Protein AF-A0A6C9EEC3-F1 (afdb_monomer)

Nearest PDB structures (foldseek):
  4mlb-assembly1_C  TM=8.695E-01  e=2.271E-09  Pyrococcus furiosus
  3vvs-assembly1_A  TM=8.602E-01  e=6.010E-09  Pyrococcus furiosus
  3vvo-assembly1_A  TM=8.791E-01  e=1.287E-08  Pyrococcus furiosus
  3w4t-assembly1_A  TM=8.685E-01  e=1.806E-08  Pyrococcus furiosus DSM 3638
  6hfb-assembly4_D  TM=8.580E-01  e=2.643E-08  Pyrococcus furiosus DSM 3638

Foldseek 3Di:
DDDDDDDDDDDDDDDDDDDPDDPPPPCVVVVVVVVVVVVVVVVVVVVVVVVVPPDDPPPVPVPPPDDDDDDDDDDDDDDDDDDPPPPPPPPPPVVVVVVLVCVLVVLVVLLVVLVVVLVVLLLVLLVVLDDLLSLLCVLLVCVLCVLVLLLLLLLVLLLVQLLVCVVVVNNLVNLLLLLLSLVLLLVSLVVQLVVCLVCQQVSSVVVPQDDSSSVSNNLLNNLQSLLSSLQSLLSSLNSNCNSVSNSVQNSVLSVVLSVQLSVQSCCQCPVVVVRSNSNSNSNSVSSNSSSVSSVVVSVVVSVVSPHDNDNDPVSNVVSVVSSVVVSVVSVVVVVVVVVVLVVQVVVDDVSNVVVVD

InterPro domains:
  IPR002528 Multi antimicrobial extrusion protein [PF01554] (107-266)
  IPR002528 Multi antimicrobial extrusion protein [TIGR00797] (107-356)
  IPR044644 Multi antimicrobial extrusion protein DinF-like [PTHR42893] (89-356)

Mean predicted aligned error: 15.37 Å

Sequence (357 aa):
MDRKISYPHFGDNSGDNPLSYPHTGDNLVDSLGITFRAHNRCLRNAVRRDMRVSVPIDSSDAKATSSGDTTRRDGFGTPHAGANTNVSNGPTDARSTNRRIMALALPTFGQLIAEPTFILIDTAIVGHIGDAALAGLSIGSTIILTAVGLCIFLAYSTTAQVAHLLGAGRRREGLQAGIDGLWLALSIGTVLGLGLFAAAEPLCRALGGQGEVLEQAVTYTRAIVLGAPGILIVHAANGIFRGLQKDRITLIAAVGGAVVNTVLDVLFVIVLNWGIAGSGVATLVAQWFMGLFLVIPAILWSRADGASLRPRLAGIAAAGGDGLPLFIRTLAIRAATVTTVACAARMGTAVLAGFQA

Organism: Escherichia coli (NCBI:txid562)

Structure (mmCIF, N/CA/C/O backbone):
data_AF-A0A6C9EEC3-F1
#
_entry.id   AF-A0A6C9EEC3-F1
#
loop_
_atom_site.group_PDB
_atom_site.id
_atom_site.type_symbol
_atom_site.label_atom_id
_atom_site.label_alt_id
_atom_site.label_comp_id
_atom_site.label_asym_id
_atom_site.label_entity_id
_atom_site.label_seq_id
_atom_site.pdbx_PDB_ins_code
_atom_site.Cartn_x
_atom_site.Cartn_y
_atom_site.Cartn_z
_atom_site.occupancy
_atom_site.B_iso_or_equiv
_atom_site.auth_seq_id
_atom_site.auth_comp_id
_atom_site.auth_asym_id
_atom_site.auth_atom_id
_atom_site.pdbx_PDB_model_num
ATOM 1 N N . MET A 1 1 ? -30.901 -64.665 49.318 1.00 35.44 1 MET A N 1
ATOM 2 C CA . MET A 1 1 ? -30.534 -63.263 49.028 1.00 35.44 1 MET A CA 1
ATOM 3 C C . MET A 1 1 ? -30.586 -63.120 47.513 1.00 35.44 1 MET A C 1
ATOM 5 O O . MET A 1 1 ? -29.829 -63.812 46.855 1.00 35.44 1 MET A O 1
ATOM 9 N N . ASP A 1 2 ? -31.746 -62.699 46.986 1.00 37.00 2 ASP A N 1
ATOM 10 C CA . ASP A 1 2 ? -31.966 -61.387 46.317 1.00 37.00 2 ASP A CA 1
ATOM 11 C C . ASP A 1 2 ? -31.159 -61.258 45.004 1.00 37.00 2 ASP A C 1
ATOM 13 O O . ASP A 1 2 ? -29.954 -61.434 45.036 1.00 37.00 2 ASP A O 1
ATOM 17 N N . ARG A 1 3 ? -31.670 -60.910 43.813 1.00 34.97 3 ARG A N 1
ATOM 18 C CA . ARG A 1 3 ? -32.988 -60.498 43.290 1.00 34.97 3 ARG A CA 1
ATOM 19 C C . ARG A 1 3 ? -32.862 -60.392 41.746 1.00 34.97 3 ARG A C 1
ATOM 21 O O . ARG A 1 3 ? -31.836 -59.925 41.278 1.00 34.97 3 ARG A O 1
ATOM 28 N N . LYS A 1 4 ? -33.937 -60.760 41.024 1.00 32.59 4 LYS A N 1
ATOM 29 C CA . LYS A 1 4 ? -34.520 -60.206 39.760 1.00 32.59 4 LYS A CA 1
ATOM 30 C C . LYS A 1 4 ? -33.577 -59.822 38.585 1.00 32.59 4 LYS A C 1
ATOM 32 O O . LYS A 1 4 ? -32.784 -58.907 38.719 1.00 32.59 4 LYS A O 1
ATOM 37 N N . ILE A 1 5 ? -33.591 -60.504 37.426 1.00 33.38 5 ILE A N 1
ATOM 38 C CA . ILE A 1 5 ? -34.603 -60.521 36.325 1.00 33.38 5 ILE A CA 1
ATOM 39 C C . ILE A 1 5 ? -34.722 -59.167 35.584 1.00 33.38 5 ILE A C 1
ATOM 41 O O . ILE A 1 5 ? -35.321 -58.250 36.136 1.00 33.38 5 ILE A O 1
ATOM 45 N N . SER A 1 6 ? -34.223 -59.051 34.338 1.00 27.95 6 SER A N 1
ATOM 46 C CA . SER A 1 6 ? -35.030 -59.047 33.088 1.00 27.95 6 SER A CA 1
ATOM 47 C C . SER A 1 6 ? -34.226 -58.625 31.834 1.00 27.95 6 SER A C 1
ATOM 49 O O . SER A 1 6 ? -33.506 -57.634 31.843 1.00 27.95 6 SER A O 1
ATOM 51 N N . TYR A 1 7 ? -34.405 -59.415 30.772 1.00 36.00 7 TYR A N 1
ATOM 52 C CA . TYR A 1 7 ? -33.932 -59.346 29.369 1.00 36.00 7 TYR A CA 1
ATOM 53 C C . TYR A 1 7 ? -34.654 -58.218 28.561 1.00 36.00 7 TYR A C 1
ATOM 55 O O . TYR A 1 7 ? -35.582 -57.653 29.146 1.00 36.00 7 TYR A O 1
ATOM 63 N N . PRO A 1 8 ? -34.359 -57.893 27.262 1.00 41.09 8 PRO A N 1
ATOM 64 C CA . PRO A 1 8 ? -33.895 -58.825 26.216 1.00 41.09 8 PRO A CA 1
ATOM 65 C C . PRO A 1 8 ? -32.984 -58.334 25.061 1.00 41.09 8 PRO A C 1
ATOM 67 O O . PRO A 1 8 ? -32.871 -57.159 24.735 1.00 41.09 8 PRO A O 1
ATOM 70 N N . HIS A 1 9 ? -32.400 -59.332 24.388 1.00 39.62 9 HIS A N 1
ATOM 71 C CA . HIS A 1 9 ? -32.041 -59.325 22.967 1.00 39.62 9 HIS A CA 1
ATOM 72 C C . HIS A 1 9 ? -33.202 -59.932 22.156 1.00 39.62 9 HIS A C 1
ATOM 74 O O . HIS A 1 9 ? -33.685 -60.987 22.557 1.00 39.62 9 HIS A O 1
ATOM 80 N N . PHE A 1 10 ? -33.589 -59.277 21.052 1.00 33.00 10 PHE A N 1
ATOM 81 C CA . PHE A 1 10 ? -34.350 -59.700 19.844 1.00 33.00 10 PHE A CA 1
ATOM 82 C C . PHE A 1 10 ? -35.140 -58.463 19.373 1.00 33.00 10 PHE A C 1
ATOM 84 O O . PHE A 1 10 ? -35.741 -57.795 20.201 1.00 33.00 10 PHE A O 1
ATOM 91 N N . GLY A 1 11 ? -35.228 -58.059 18.112 1.00 30.03 11 GLY A N 1
ATOM 92 C CA . GLY A 1 11 ? -34.790 -58.587 16.830 1.00 30.03 11 GLY A CA 1
ATOM 93 C C . GLY A 1 11 ? -35.388 -57.674 15.743 1.00 30.03 11 GLY A C 1
ATOM 94 O O . GLY A 1 11 ? -36.409 -57.035 15.979 1.00 30.03 11 GLY A O 1
ATOM 95 N N . ASP A 1 12 ? -34.673 -57.584 14.625 1.00 41.81 12 ASP A N 1
ATOM 96 C CA . ASP A 1 12 ? -35.105 -57.366 13.235 1.00 41.81 12 ASP A CA 1
ATOM 97 C C . ASP A 1 12 ? -36.455 -56.666 12.938 1.00 41.81 12 ASP A C 1
ATOM 99 O O . ASP A 1 12 ? -37.508 -57.201 13.276 1.00 41.81 12 ASP A O 1
ATOM 103 N N . ASN A 1 13 ? -36.437 -55.550 12.189 1.00 30.61 13 ASN A N 1
ATOM 104 C CA . ASN A 1 13 ? -37.189 -55.482 10.928 1.00 30.61 13 ASN A CA 1
ATOM 105 C C . ASN A 1 13 ? -36.856 -54.256 10.056 1.00 30.61 13 ASN A C 1
ATOM 107 O O . ASN A 1 13 ? -36.663 -53.138 10.530 1.00 30.61 13 ASN A O 1
ATOM 111 N N . SER A 1 14 ? -36.884 -54.525 8.756 1.00 40.28 14 SER A N 1
ATOM 112 C CA . SER A 1 14 ? -36.873 -53.657 7.576 1.00 40.28 14 SER A CA 1
ATOM 113 C C . SER A 1 14 ? -37.691 -52.358 7.638 1.00 40.28 14 SER A C 1
ATOM 115 O O . SER A 1 14 ? -38.823 -52.362 8.120 1.00 40.28 14 SER A O 1
ATOM 117 N N . GLY A 1 15 ? -37.192 -51.315 6.962 1.00 29.94 15 GLY A N 1
ATOM 118 C CA . GLY A 1 15 ? -38.013 -50.204 6.467 1.00 29.94 15 GLY A CA 1
ATOM 119 C C . GLY A 1 15 ? -37.251 -48.889 6.314 1.00 29.94 15 GLY A C 1
ATOM 120 O O . GLY A 1 15 ? -36.981 -48.227 7.306 1.00 29.94 15 GLY A O 1
ATOM 121 N N . ASP A 1 16 ? -36.915 -48.552 5.068 1.00 37.09 16 ASP A N 1
ATOM 122 C CA . ASP A 1 16 ? -36.777 -47.209 4.491 1.00 37.09 16 ASP A CA 1
ATOM 123 C C . ASP A 1 16 ? -36.291 -46.047 5.377 1.00 37.09 16 ASP A C 1
ATOM 125 O O . ASP A 1 16 ? -37.024 -45.509 6.204 1.00 37.09 16 ASP A O 1
ATOM 129 N N . ASN A 1 17 ? -35.118 -45.496 5.038 1.00 31.34 17 ASN A N 1
ATOM 130 C CA . ASN A 1 17 ? -35.010 -44.039 5.008 1.00 31.34 17 ASN A CA 1
ATOM 131 C C . ASN A 1 17 ? -34.002 -43.558 3.944 1.00 31.34 17 ASN A C 1
ATOM 133 O O . ASN A 1 17 ? -32.850 -44.003 3.937 1.00 31.34 17 ASN A O 1
ATOM 137 N N . PRO A 1 18 ? -34.413 -42.650 3.039 1.00 37.53 18 PRO A N 1
ATOM 138 C CA . PRO A 1 18 ? -33.541 -42.009 2.070 1.00 37.53 18 PRO A CA 1
ATOM 139 C C . PRO A 1 18 ? -32.810 -40.871 2.778 1.00 37.53 18 PRO A C 1
ATOM 141 O O . PRO A 1 18 ? -33.463 -40.105 3.468 1.00 37.53 18 PRO A O 1
ATOM 144 N N . LEU A 1 19 ? -31.489 -40.755 2.629 1.00 32.50 19 LEU A N 1
ATOM 145 C CA . LEU A 1 19 ? -30.707 -39.517 2.817 1.00 32.50 19 LEU A CA 1
ATOM 146 C C . LEU A 1 19 ? -29.221 -39.840 2.586 1.00 32.50 19 LEU A C 1
ATOM 148 O O . LEU A 1 19 ? -28.398 -39.882 3.498 1.00 32.50 19 LEU A O 1
ATOM 152 N N . SER A 1 20 ? -28.864 -40.078 1.323 1.00 30.23 20 SER A N 1
ATOM 153 C CA . SER A 1 20 ? -27.478 -39.915 0.885 1.00 30.23 20 SER A CA 1
ATOM 154 C C . SER A 1 20 ? -27.180 -38.416 0.832 1.00 30.23 20 SER A C 1
ATOM 156 O O . SER A 1 20 ? -27.594 -37.726 -0.098 1.00 30.23 20 SER A O 1
ATOM 158 N N . TYR A 1 21 ? -26.494 -37.900 1.849 1.00 33.81 21 TYR A N 1
ATOM 159 C CA . TYR A 1 21 ? -25.917 -36.559 1.812 1.00 33.81 21 TYR A CA 1
ATOM 160 C C . TYR A 1 21 ? -24.787 -36.529 0.769 1.00 33.81 21 TYR A C 1
ATOM 162 O O . TYR A 1 21 ? -23.896 -37.379 0.825 1.00 33.81 21 TYR A O 1
ATOM 170 N N . PRO A 1 22 ? -24.786 -35.588 -0.190 1.00 34.44 22 PRO A N 1
ATOM 171 C CA . PRO A 1 22 ? -23.677 -35.458 -1.120 1.00 34.44 22 PRO A CA 1
ATOM 172 C C . PRO A 1 22 ? -22.450 -34.892 -0.392 1.00 34.44 22 PRO A C 1
ATOM 174 O O . PRO A 1 22 ? -22.550 -33.960 0.406 1.00 34.44 22 PRO A O 1
ATOM 177 N N . HIS A 1 23 ? -21.279 -35.453 -0.686 1.00 37.47 23 HIS A N 1
ATOM 178 C CA . HIS A 1 23 ? -19.981 -34.930 -0.273 1.00 37.47 23 HIS A CA 1
ATOM 179 C C . HIS A 1 23 ? -19.745 -33.547 -0.916 1.00 37.47 23 HIS A C 1
ATOM 181 O O . HIS A 1 23 ? -19.281 -33.435 -2.046 1.00 37.47 23 HIS A O 1
ATOM 187 N N . THR A 1 24 ? -20.083 -32.474 -0.198 1.00 37.69 24 THR A N 1
ATOM 188 C CA . THR A 1 24 ? -19.951 -31.071 -0.653 1.00 37.69 24 THR A CA 1
ATOM 189 C C . THR A 1 24 ? -18.518 -30.514 -0.518 1.00 37.69 24 THR A C 1
ATOM 191 O O . THR A 1 24 ? -18.269 -29.362 -0.859 1.00 37.69 24 THR A O 1
ATOM 194 N N . GLY A 1 25 ? -17.553 -31.310 -0.043 1.00 37.22 25 GLY A N 1
ATOM 195 C CA . GLY A 1 25 ? -16.165 -30.872 0.173 1.00 37.22 25 GLY A CA 1
ATOM 196 C C . GLY A 1 25 ? -15.311 -30.782 -1.098 1.00 37.22 25 GLY A C 1
ATOM 197 O O . GLY A 1 25 ? -14.504 -29.862 -1.229 1.00 37.22 25 GLY A O 1
ATOM 198 N N . ASP A 1 26 ? -15.528 -31.675 -2.066 1.00 39.78 26 ASP A N 1
ATOM 199 C CA . ASP A 1 26 ? -14.626 -31.810 -3.222 1.00 39.78 26 ASP A CA 1
ATOM 200 C C . ASP A 1 26 ? -14.970 -30.832 -4.356 1.00 39.78 26 ASP A C 1
ATOM 202 O O . ASP A 1 26 ? -14.092 -30.321 -5.054 1.00 39.78 26 ASP A O 1
ATOM 206 N N . ASN A 1 27 ? -16.245 -30.446 -4.464 1.00 40.53 27 ASN A N 1
ATOM 207 C CA . ASN A 1 27 ? -16.715 -29.526 -5.500 1.00 40.53 27 ASN A CA 1
ATOM 208 C C . ASN A 1 27 ? -16.190 -28.093 -5.318 1.00 40.53 27 ASN A C 1
ATOM 210 O O . ASN A 1 27 ? -16.050 -27.373 -6.305 1.00 40.53 27 ASN A O 1
ATOM 214 N N . LEU A 1 28 ? -15.878 -27.656 -4.091 1.00 38.28 28 LEU A N 1
ATOM 215 C CA . LEU A 1 28 ? -15.360 -26.304 -3.853 1.00 38.28 28 LEU A CA 1
ATOM 216 C C . LEU A 1 28 ? -13.882 -26.198 -4.251 1.00 38.28 28 LEU A C 1
ATOM 218 O O . LEU A 1 28 ? -13.492 -25.229 -4.899 1.00 38.28 28 LEU A O 1
ATOM 222 N N . VAL A 1 29 ? -13.076 -27.214 -3.921 1.00 39.16 29 VAL A N 1
ATOM 223 C CA . VAL A 1 29 ? -11.644 -27.274 -4.259 1.00 39.16 29 VAL A CA 1
ATOM 224 C C . VAL A 1 29 ? -11.452 -27.450 -5.766 1.00 39.16 29 VAL A C 1
ATOM 226 O O . VAL A 1 29 ? -10.615 -26.763 -6.359 1.00 39.16 29 VAL A O 1
ATOM 229 N N . ASP A 1 30 ? -12.284 -28.267 -6.419 1.00 37.44 30 ASP A N 1
ATOM 230 C CA . ASP A 1 30 ? -12.263 -28.400 -7.877 1.00 37.44 30 ASP A CA 1
ATOM 231 C C . ASP A 1 30 ? -12.818 -27.163 -8.591 1.00 37.44 30 ASP A C 1
ATOM 233 O O . ASP A 1 30 ? -12.251 -26.742 -9.602 1.00 37.44 30 ASP A O 1
ATOM 237 N N . SER A 1 31 ? -13.842 -26.494 -8.049 1.00 36.50 31 SER A N 1
ATOM 238 C CA . SER A 1 31 ? -14.359 -25.236 -8.610 1.00 36.50 31 SER A CA 1
ATOM 239 C C . SER A 1 31 ? -13.357 -24.078 -8.461 1.00 36.50 31 SER A C 1
ATOM 241 O O . SER A 1 31 ? -13.132 -23.320 -9.412 1.00 36.50 31 SER A O 1
ATOM 243 N N . LEU A 1 32 ? -12.634 -24.000 -7.335 1.00 35.62 32 LEU A N 1
ATOM 244 C CA . LEU A 1 32 ? -11.491 -23.095 -7.139 1.00 35.62 32 LEU A CA 1
ATOM 245 C C . LEU A 1 32 ? -10.327 -23.442 -8.086 1.00 35.62 32 LEU A C 1
ATOM 247 O O . LEU A 1 32 ? -9.751 -22.548 -8.710 1.00 35.62 32 LEU A O 1
ATOM 251 N N . GLY A 1 33 ? -10.020 -24.727 -8.283 1.00 32.47 33 GLY A N 1
ATOM 252 C CA . GLY A 1 33 ? -8.973 -25.199 -9.196 1.00 32.47 33 GLY A CA 1
ATOM 253 C C . GLY A 1 33 ? -9.296 -25.012 -10.687 1.00 32.47 33 GLY A C 1
ATOM 254 O O . GLY A 1 33 ? -8.394 -24.779 -11.503 1.00 32.47 33 GLY A O 1
ATOM 255 N N . ILE A 1 34 ? -10.570 -25.089 -11.079 1.00 41.78 34 ILE A N 1
ATOM 256 C CA . ILE A 1 34 ? -11.056 -24.813 -12.441 1.00 41.78 34 ILE A CA 1
ATOM 257 C C . ILE A 1 34 ? -11.080 -23.305 -12.693 1.00 41.78 34 ILE A C 1
ATOM 259 O O . ILE A 1 34 ? -10.594 -22.868 -13.739 1.00 41.78 34 ILE A O 1
ATOM 263 N N . THR A 1 35 ? -11.522 -22.505 -11.719 1.00 40.94 35 THR A N 1
ATOM 264 C CA . THR A 1 35 ? -11.496 -21.035 -11.793 1.00 40.94 35 THR A CA 1
ATOM 265 C C . THR A 1 35 ? -10.062 -20.517 -11.882 1.00 40.94 35 THR A C 1
ATOM 267 O O . THR A 1 35 ? -9.755 -19.715 -12.764 1.00 40.94 35 THR A O 1
ATOM 270 N N . PHE A 1 36 ? -9.130 -21.061 -11.092 1.00 34.97 36 PHE A N 1
ATOM 271 C CA . PHE A 1 36 ? -7.707 -20.716 -11.165 1.00 34.97 36 PHE A CA 1
ATOM 272 C C . PHE A 1 36 ? -7.086 -21.093 -12.522 1.00 34.97 36 PHE A C 1
ATOM 274 O O . PHE A 1 36 ? -6.378 -20.289 -13.130 1.00 34.97 36 PHE A O 1
ATOM 281 N N . ARG A 1 37 ? -7.393 -22.278 -13.075 1.00 37.94 37 ARG A N 1
ATOM 282 C CA . ARG A 1 37 ? -6.901 -22.704 -14.405 1.00 37.94 37 ARG A CA 1
ATOM 283 C C . ARG A 1 37 ? -7.537 -21.933 -15.566 1.00 37.94 37 ARG A C 1
ATOM 285 O O . ARG A 1 37 ? -6.864 -21.701 -16.575 1.00 37.94 37 ARG A O 1
ATOM 292 N N . ALA A 1 38 ? -8.804 -21.543 -15.458 1.00 38.28 38 ALA A N 1
ATOM 293 C CA . ALA A 1 38 ? -9.493 -20.708 -16.441 1.00 38.28 38 ALA A CA 1
ATOM 294 C C . ALA A 1 38 ? -8.943 -19.275 -16.425 1.00 38.28 38 ALA A C 1
ATOM 296 O O . ALA A 1 38 ? -8.598 -18.740 -17.481 1.00 38.28 38 ALA A O 1
ATOM 297 N N . HIS A 1 39 ? -8.738 -18.706 -15.235 1.00 42.66 39 HIS A N 1
ATOM 298 C CA . HIS A 1 39 ? -8.157 -17.378 -15.054 1.00 42.66 39 HIS A CA 1
ATOM 299 C C . HIS A 1 39 ? -6.716 -17.327 -15.578 1.00 42.66 39 HIS A C 1
ATOM 301 O O . HIS A 1 39 ? -6.374 -16.441 -16.354 1.00 42.66 39 HIS A O 1
ATOM 307 N N . ASN A 1 40 ? -5.899 -18.346 -15.292 1.00 39.72 40 ASN A N 1
ATOM 308 C CA . ASN A 1 40 ? -4.510 -18.438 -15.756 1.00 39.72 40 ASN A CA 1
ATOM 309 C C . ASN A 1 40 ? -4.399 -18.666 -17.285 1.00 39.72 40 ASN A C 1
ATOM 311 O O . ASN A 1 40 ? -3.455 -18.204 -17.927 1.00 39.72 40 ASN A O 1
ATOM 315 N N . ARG A 1 41 ? -5.391 -19.318 -17.919 1.00 44.38 41 ARG A N 1
ATOM 316 C CA . ARG A 1 41 ? -5.512 -19.387 -19.392 1.00 44.38 41 ARG A CA 1
ATOM 317 C C . ARG A 1 41 ? -5.933 -18.054 -20.004 1.00 44.38 41 ARG A C 1
ATOM 319 O O . ARG A 1 41 ? -5.365 -17.660 -21.021 1.00 44.38 41 ARG A O 1
ATOM 326 N N . CYS A 1 42 ? -6.875 -17.351 -19.380 1.00 45.22 42 CYS A N 1
ATOM 327 C CA . CYS A 1 42 ? -7.297 -16.022 -19.815 1.00 45.22 42 CYS A CA 1
ATOM 328 C C . CYS A 1 42 ? -6.136 -15.017 -19.709 1.00 45.22 42 CYS A C 1
ATOM 330 O O . CYS A 1 42 ? -5.870 -14.286 -20.659 1.00 45.22 42 CYS A O 1
ATOM 332 N N . LEU A 1 43 ? -5.350 -15.093 -18.629 1.00 45.53 43 LEU A N 1
ATOM 333 C CA . LEU A 1 43 ? -4.127 -14.315 -18.411 1.00 45.53 43 LEU A CA 1
ATOM 334 C C . LEU A 1 43 ? -3.059 -14.625 -19.464 1.00 45.53 43 LEU A C 1
ATOM 336 O O . LEU A 1 43 ? -2.497 -13.720 -20.069 1.00 45.53 43 LEU A O 1
ATOM 340 N N . ARG A 1 44 ? -2.823 -15.908 -19.763 1.00 46.88 44 ARG A N 1
ATOM 341 C CA . ARG A 1 44 ? -1.880 -16.329 -20.812 1.00 46.88 44 ARG A CA 1
ATOM 342 C C . ARG A 1 44 ? -2.308 -15.841 -22.197 1.00 46.88 44 ARG A C 1
ATOM 344 O O . ARG A 1 44 ? -1.453 -15.470 -22.998 1.00 46.88 44 ARG A O 1
ATOM 351 N N . ASN A 1 45 ? -3.612 -15.803 -22.467 1.00 41.75 45 ASN A N 1
ATOM 352 C CA . ASN A 1 45 ? -4.174 -15.305 -23.722 1.00 41.75 45 ASN A CA 1
ATOM 353 C C . ASN A 1 45 ? -4.167 -13.770 -23.806 1.00 41.75 45 ASN A C 1
ATOM 355 O O . ASN A 1 45 ? -3.887 -13.236 -24.877 1.00 41.75 45 ASN A O 1
ATOM 359 N N . ALA A 1 46 ? -4.396 -13.060 -22.698 1.00 43.81 46 ALA A N 1
ATOM 360 C CA . ALA A 1 46 ? -4.263 -11.606 -22.609 1.00 43.81 46 ALA A CA 1
ATOM 361 C C . ALA A 1 46 ? -2.796 -11.168 -22.770 1.00 43.81 46 ALA A C 1
ATOM 363 O O . ALA A 1 46 ? -2.495 -10.315 -23.601 1.00 43.81 46 ALA A O 1
ATOM 364 N N . VAL A 1 47 ? -1.867 -11.846 -22.086 1.00 48.66 47 VAL A N 1
ATOM 365 C CA . VAL A 1 47 ? -0.413 -11.641 -22.212 1.00 48.66 47 VAL A CA 1
ATOM 366 C C . VAL A 1 47 ? 0.080 -11.961 -23.630 1.00 48.66 47 VAL A C 1
ATOM 368 O O . VAL A 1 47 ? 0.899 -11.221 -24.170 1.00 48.66 47 VAL A O 1
ATOM 371 N N . ARG A 1 48 ? -0.434 -13.019 -24.278 1.00 44.53 48 ARG A N 1
ATOM 372 C CA . ARG A 1 48 ? -0.107 -13.342 -25.683 1.00 44.53 48 ARG A CA 1
ATOM 373 C C . ARG A 1 48 ? -0.701 -12.355 -26.691 1.00 44.53 48 ARG A C 1
ATOM 375 O O . ARG A 1 48 ? -0.071 -12.120 -27.719 1.00 44.53 48 ARG A O 1
ATOM 382 N N . ARG A 1 49 ? -1.885 -11.791 -26.432 1.00 41.88 49 ARG A N 1
ATOM 383 C CA . ARG A 1 49 ? -2.490 -10.760 -27.295 1.00 41.88 49 ARG A CA 1
ATOM 384 C C . ARG A 1 49 ? -1.703 -9.450 -27.241 1.00 41.88 49 ARG A C 1
ATOM 386 O O . ARG A 1 49 ? -1.438 -8.885 -28.296 1.00 41.88 49 ARG A O 1
ATOM 393 N N . ASP A 1 50 ? -1.236 -9.042 -26.063 1.00 42.59 50 ASP A N 1
ATOM 394 C CA . ASP A 1 50 ? -0.385 -7.852 -25.904 1.00 42.59 50 ASP A CA 1
ATOM 395 C C . ASP A 1 50 ? 1.035 -8.037 -26.467 1.00 42.59 50 ASP A C 1
ATOM 397 O O . ASP A 1 50 ? 1.679 -7.066 -26.849 1.00 42.59 50 ASP A O 1
ATOM 401 N N . MET A 1 51 ? 1.527 -9.277 -26.577 1.00 39.84 51 MET A N 1
ATOM 402 C CA . MET A 1 51 ? 2.831 -9.587 -27.185 1.00 39.84 51 MET A CA 1
ATOM 403 C C . MET A 1 51 ? 2.858 -9.370 -28.713 1.00 39.84 51 MET A C 1
ATOM 405 O O . MET A 1 51 ? 3.935 -9.295 -29.293 1.00 39.84 51 MET A O 1
ATOM 409 N N . ARG A 1 52 ? 1.695 -9.249 -29.377 1.00 33.53 52 ARG A N 1
ATOM 410 C CA . ARG A 1 52 ? 1.608 -8.886 -30.808 1.00 33.53 52 ARG A CA 1
ATOM 411 C C . ARG A 1 52 ? 1.545 -7.383 -31.061 1.00 33.53 52 ARG A C 1
ATOM 413 O O . ARG A 1 52 ? 1.692 -6.975 -32.206 1.00 33.53 52 ARG A O 1
ATOM 420 N N . VAL A 1 53 ? 1.362 -6.565 -30.026 1.00 37.44 53 VAL A N 1
ATOM 421 C CA . VAL A 1 53 ? 1.417 -5.100 -30.137 1.00 37.44 53 VAL A CA 1
ATOM 422 C C . VAL A 1 53 ? 2.807 -4.634 -29.704 1.00 37.44 53 VAL A C 1
ATOM 424 O O . VAL A 1 53 ? 2.981 -3.826 -28.797 1.00 37.44 53 VAL A O 1
ATOM 427 N N . SER A 1 54 ? 3.830 -5.188 -30.349 1.00 32.34 54 SER A N 1
ATOM 428 C CA . SER A 1 54 ? 5.156 -4.582 -30.367 1.00 32.34 54 SER A CA 1
ATOM 429 C C . SER A 1 54 ? 5.065 -3.403 -31.325 1.00 32.34 54 SER A C 1
ATOM 431 O O . SER A 1 54 ? 5.062 -3.586 -32.539 1.00 32.34 54 SER A O 1
ATOM 433 N N . VAL A 1 55 ? 4.912 -2.193 -30.791 1.00 38.00 55 VAL A N 1
ATOM 434 C CA . VAL A 1 55 ? 5.106 -0.984 -31.596 1.00 38.00 55 VAL A CA 1
ATOM 435 C C . VAL A 1 55 ? 6.567 -1.005 -32.059 1.00 38.00 55 VAL A C 1
ATOM 437 O O . VAL A 1 55 ? 7.443 -1.116 -31.197 1.00 38.00 55 VAL A O 1
ATOM 440 N N . PRO A 1 56 ? 6.859 -0.946 -33.371 1.00 28.86 56 PRO A N 1
ATOM 441 C CA . PRO A 1 56 ? 8.229 -0.787 -33.820 1.00 28.86 56 PRO A CA 1
ATOM 442 C C . PRO A 1 56 ? 8.721 0.557 -33.285 1.00 28.86 56 PRO A C 1
ATOM 444 O O . PRO A 1 56 ? 8.116 1.594 -33.557 1.00 28.86 56 PRO A O 1
ATOM 447 N N . ILE A 1 57 ? 9.781 0.535 -32.481 1.00 37.72 57 ILE A N 1
ATOM 448 C CA . ILE A 1 57 ? 10.580 1.735 -32.265 1.00 37.72 57 ILE A CA 1
ATOM 449 C C . ILE A 1 57 ? 11.405 1.875 -33.537 1.00 37.72 57 ILE A C 1
ATOM 451 O O . ILE A 1 57 ? 12.250 1.028 -33.824 1.00 37.72 57 ILE A O 1
ATOM 455 N N . ASP A 1 58 ? 11.076 2.887 -34.331 1.00 31.31 58 ASP A N 1
ATOM 456 C CA . ASP A 1 58 ? 11.824 3.242 -35.523 1.00 31.31 58 ASP A CA 1
ATOM 457 C C . ASP A 1 58 ? 13.249 3.634 -35.101 1.00 31.31 58 ASP A C 1
ATOM 459 O O . ASP A 1 58 ? 13.466 4.638 -34.427 1.00 31.31 58 ASP A O 1
ATOM 463 N N . SER A 1 59 ? 14.226 2.788 -35.423 1.00 34.56 59 SER A N 1
ATOM 464 C CA . SER A 1 59 ? 15.642 2.973 -35.088 1.00 34.56 59 SER A CA 1
ATOM 465 C C . SER A 1 59 ? 16.357 3.962 -36.021 1.00 34.56 59 SER A C 1
ATOM 467 O O . SER A 1 59 ? 17.587 3.976 -36.078 1.00 34.56 59 SER A O 1
ATOM 469 N N . SER A 1 60 ? 15.607 4.762 -36.780 1.00 34.28 60 SER A N 1
ATOM 470 C CA . SER A 1 60 ? 16.137 5.643 -37.825 1.00 34.28 60 SER A CA 1
ATOM 471 C C . SER A 1 60 ? 16.875 6.881 -37.298 1.00 34.28 60 SER A C 1
ATOM 473 O O . SER A 1 60 ? 17.709 7.427 -38.016 1.00 34.28 60 SER A O 1
ATOM 475 N N . ASP A 1 61 ? 16.688 7.267 -36.032 1.00 36.00 61 ASP A N 1
ATOM 476 C CA . ASP A 1 61 ? 17.316 8.478 -35.472 1.00 36.00 61 ASP A CA 1
ATOM 477 C C . ASP A 1 61 ? 18.688 8.242 -34.810 1.00 36.00 61 ASP A C 1
ATOM 479 O O . ASP A 1 61 ? 19.370 9.185 -34.415 1.00 36.00 61 ASP A O 1
ATOM 483 N N . ALA A 1 62 ? 19.156 6.992 -34.715 1.00 33.59 62 ALA A N 1
ATOM 484 C CA . ALA A 1 62 ? 20.409 6.663 -34.024 1.00 33.59 62 ALA A CA 1
ATOM 485 C C . ALA A 1 62 ? 21.666 6.684 -34.921 1.00 33.59 62 ALA A C 1
ATOM 487 O O . ALA A 1 62 ? 22.752 6.331 -34.458 1.00 33.59 62 ALA A O 1
ATOM 488 N N . LYS A 1 63 ? 21.560 7.080 -36.200 1.00 30.30 63 LYS A N 1
ATOM 489 C CA . LYS A 1 63 ? 22.676 7.000 -37.168 1.00 30.30 63 LYS A CA 1
ATOM 490 C C . LYS A 1 63 ? 23.110 8.338 -37.775 1.00 30.30 63 LYS A C 1
ATOM 492 O O . LYS A 1 63 ? 23.633 8.360 -38.885 1.00 30.30 63 LYS A O 1
ATOM 497 N N . ALA A 1 64 ? 22.944 9.443 -37.049 1.00 32.50 64 ALA A N 1
ATOM 498 C CA . ALA A 1 64 ? 23.346 10.771 -37.518 1.00 32.50 64 ALA A CA 1
ATOM 499 C C . ALA A 1 64 ? 24.285 11.516 -36.553 1.00 32.50 64 ALA A C 1
ATOM 501 O O . ALA A 1 64 ? 24.181 12.725 -36.414 1.00 32.50 64 ALA A O 1
ATOM 502 N N . THR A 1 65 ? 25.225 10.832 -35.891 1.00 36.25 65 THR A N 1
ATOM 503 C CA . THR A 1 65 ? 26.329 11.512 -35.179 1.00 36.25 65 THR A CA 1
ATOM 504 C 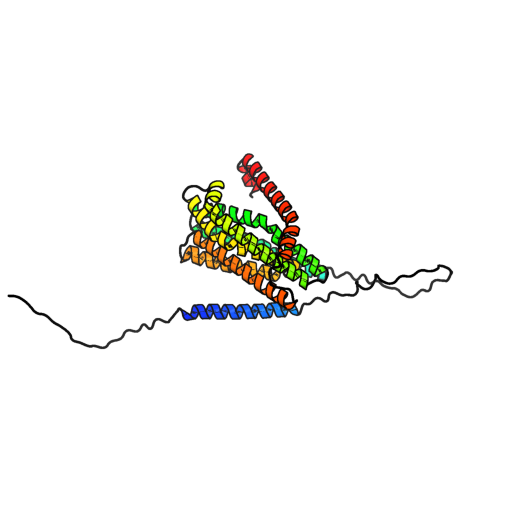C . THR A 1 65 ? 27.628 10.698 -35.226 1.00 36.25 65 THR A C 1
ATOM 506 O O . THR A 1 65 ? 28.165 10.312 -34.193 1.00 36.25 65 THR A O 1
ATOM 509 N N . SER A 1 66 ? 28.138 10.370 -36.417 1.00 35.19 66 SER A N 1
ATOM 510 C CA . SER A 1 66 ? 29.528 9.903 -36.564 1.00 35.19 66 SER A CA 1
ATOM 511 C C . SER A 1 66 ? 29.981 9.936 -38.026 1.00 35.19 66 SER A C 1
ATOM 513 O O . SER A 1 66 ? 29.808 8.970 -38.764 1.00 35.19 66 SER A O 1
ATOM 515 N N . SER A 1 67 ? 30.546 11.061 -38.457 1.00 32.72 67 SER A N 1
ATOM 516 C CA . SER A 1 67 ? 31.640 11.087 -39.437 1.00 32.72 67 SER A CA 1
ATOM 517 C C . SER A 1 67 ? 32.178 12.510 -39.518 1.00 32.72 67 SER A C 1
ATOM 519 O O . SER A 1 67 ? 31.430 13.439 -39.820 1.00 32.72 67 SER A O 1
ATOM 521 N N . GLY A 1 68 ? 33.450 12.684 -39.163 1.00 30.70 68 GLY A N 1
ATOM 522 C CA . GLY A 1 68 ? 34.170 13.931 -39.392 1.00 30.70 68 GLY A CA 1
ATOM 523 C C . GLY A 1 68 ? 34.450 14.131 -40.880 1.00 30.70 68 GLY A C 1
ATOM 524 O O . GLY A 1 68 ? 34.364 13.194 -41.664 1.00 30.70 68 GLY A O 1
ATOM 525 N N . ASP A 1 69 ? 34.786 15.348 -41.280 1.00 28.80 69 ASP A N 1
ATOM 526 C CA . ASP A 1 69 ? 36.170 15.725 -41.575 1.00 28.80 69 ASP A CA 1
ATOM 527 C C . ASP A 1 69 ? 36.193 17.093 -42.282 1.00 28.80 69 ASP A C 1
ATOM 529 O O . ASP A 1 69 ? 35.229 17.569 -42.878 1.00 28.80 69 ASP A O 1
ATOM 533 N N . THR A 1 70 ? 37.331 17.729 -42.093 1.00 35.00 70 THR A N 1
ATOM 534 C CA . THR A 1 70 ? 37.867 18.978 -42.598 1.00 35.00 70 THR A CA 1
ATOM 535 C C . THR A 1 70 ? 37.709 19.250 -44.103 1.00 35.00 70 THR A C 1
ATOM 537 O O . THR A 1 70 ? 37.572 18.355 -44.927 1.00 35.00 70 THR A O 1
ATOM 540 N N . THR A 1 71 ? 37.891 20.540 -44.430 1.00 32.91 71 THR A N 1
ATOM 541 C CA . THR A 1 71 ? 38.428 21.135 -45.676 1.00 32.91 71 THR A CA 1
ATOM 542 C C . THR A 1 71 ? 37.490 21.999 -46.545 1.00 32.91 71 THR A C 1
ATOM 544 O O . THR A 1 71 ? 36.535 21.548 -47.158 1.00 32.91 71 THR A O 1
ATOM 547 N N . ARG A 1 72 ? 37.902 23.277 -46.640 1.00 32.41 72 ARG A N 1
ATOM 548 C CA . ARG A 1 72 ? 38.016 24.103 -47.860 1.00 32.41 72 ARG A CA 1
ATOM 549 C C . ARG A 1 72 ? 36.730 24.590 -48.552 1.00 32.41 72 ARG A C 1
ATOM 551 O O . ARG A 1 72 ? 36.073 23.873 -49.293 1.00 32.41 72 ARG A O 1
ATOM 558 N N . ARG A 1 73 ? 36.462 25.895 -48.401 1.00 31.44 73 ARG A N 1
ATOM 559 C CA . ARG A 1 73 ? 35.616 26.693 -49.302 1.00 31.44 73 ARG A CA 1
ATOM 560 C C . ARG A 1 73 ? 36.501 27.406 -50.323 1.00 31.44 73 ARG A C 1
ATOM 562 O O . ARG A 1 73 ? 37.219 28.314 -49.934 1.00 31.44 73 ARG A O 1
ATOM 569 N N . ASP A 1 74 ? 36.359 27.028 -51.586 1.00 31.59 74 ASP A N 1
ATOM 570 C CA . ASP A 1 74 ? 36.593 27.851 -52.775 1.00 31.59 74 ASP A CA 1
ATOM 571 C C . ASP A 1 74 ? 35.482 27.479 -53.773 1.00 31.59 74 ASP A C 1
ATOM 573 O O . ASP A 1 74 ? 35.180 26.296 -53.920 1.00 31.59 74 ASP A O 1
ATOM 577 N N . GLY A 1 75 ? 34.878 28.452 -54.465 1.00 32.12 75 GLY A N 1
ATOM 578 C CA . GLY A 1 75 ? 34.138 28.164 -55.703 1.00 32.12 75 GLY A CA 1
ATOM 579 C C . GLY A 1 75 ? 32.700 28.676 -55.796 1.00 32.12 75 GLY A C 1
ATOM 580 O O . GLY A 1 75 ? 31.765 28.126 -55.229 1.00 32.12 75 GLY A O 1
ATOM 581 N N . PHE A 1 76 ? 32.568 29.719 -56.604 1.00 33.22 76 PHE A N 1
ATOM 582 C CA . PHE A 1 76 ? 31.384 30.332 -57.197 1.00 33.22 76 PHE A CA 1
ATOM 583 C C . PHE A 1 76 ? 30.669 29.373 -58.183 1.00 33.22 76 PHE A C 1
ATOM 585 O O . PHE A 1 76 ? 31.347 28.739 -58.988 1.00 33.22 76 PHE A O 1
ATOM 592 N N . GLY A 1 77 ? 29.325 29.291 -58.177 1.00 31.66 77 GLY A N 1
ATOM 593 C CA . GLY A 1 77 ? 28.568 28.518 -59.183 1.00 31.66 77 GLY A CA 1
ATOM 594 C C . GLY A 1 77 ? 27.060 28.347 -58.921 1.00 31.66 77 GLY A C 1
ATOM 595 O O . GLY A 1 77 ? 26.669 27.486 -58.149 1.00 31.66 77 GLY A O 1
ATOM 596 N N . THR A 1 78 ? 26.261 29.195 -59.583 1.00 35.75 78 THR A N 1
ATOM 597 C CA . THR A 1 78 ? 24.854 29.106 -60.075 1.00 35.75 78 THR A CA 1
ATOM 598 C C . THR A 1 78 ? 23.771 28.189 -59.442 1.00 35.75 78 THR A C 1
ATOM 600 O O . THR A 1 78 ? 24.030 27.034 -59.118 1.00 35.75 78 THR A O 1
ATOM 603 N N . PRO A 1 79 ? 22.492 28.643 -59.399 1.00 36.91 79 PRO A N 1
ATOM 604 C CA . PRO A 1 79 ? 21.380 27.916 -58.784 1.00 36.91 79 PRO A CA 1
ATOM 605 C C . PRO A 1 79 ? 20.740 26.900 -59.746 1.00 36.91 79 PRO A C 1
ATOM 607 O O . PRO A 1 79 ? 20.163 27.278 -60.765 1.00 36.91 79 PRO A O 1
ATOM 610 N N . HIS A 1 80 ? 20.761 25.614 -59.392 1.00 35.88 80 HIS A N 1
ATOM 611 C CA . HIS A 1 80 ? 19.883 24.620 -60.010 1.00 35.88 80 HIS A CA 1
ATOM 612 C C . HIS A 1 80 ? 18.614 24.442 -59.176 1.00 35.88 80 HIS A C 1
ATOM 614 O O . HIS A 1 80 ? 18.630 23.935 -58.056 1.00 35.88 80 HIS A O 1
ATOM 620 N N . ALA A 1 81 ? 17.505 24.885 -59.766 1.00 41.91 81 ALA A N 1
ATOM 621 C CA . ALA A 1 81 ? 16.158 24.496 -59.399 1.00 41.91 81 ALA A CA 1
ATOM 622 C C . ALA A 1 81 ? 15.983 22.977 -59.560 1.00 41.91 81 ALA A C 1
ATOM 624 O O . ALA A 1 81 ? 16.382 22.417 -60.580 1.00 41.91 81 ALA A O 1
ATOM 625 N N . GLY A 1 82 ? 15.336 22.337 -58.582 1.00 36.53 82 GLY A N 1
ATOM 626 C CA . GLY A 1 82 ? 14.842 20.967 -58.731 1.00 36.53 82 GLY A CA 1
ATOM 627 C C . GLY A 1 82 ? 15.157 20.033 -57.570 1.00 36.53 82 GLY A C 1
ATOM 628 O O . GLY A 1 82 ? 15.870 19.060 -57.754 1.00 36.53 82 GLY A O 1
ATOM 629 N N . ALA A 1 83 ? 14.583 20.298 -56.399 1.00 32.81 83 ALA A N 1
ATOM 630 C CA . ALA A 1 83 ? 14.108 19.263 -55.482 1.00 32.81 83 ALA A CA 1
ATOM 631 C C . ALA A 1 83 ? 13.341 19.970 -54.370 1.00 32.81 83 ALA A C 1
ATOM 633 O O . ALA A 1 83 ? 13.916 20.418 -53.381 1.00 32.81 83 ALA A O 1
ATOM 634 N N . ASN A 1 84 ? 12.027 20.079 -54.543 1.00 31.27 84 ASN A N 1
ATOM 635 C CA . ASN A 1 84 ? 11.143 20.311 -53.416 1.00 31.27 84 ASN A CA 1
ATOM 636 C C . ASN A 1 84 ? 11.265 19.078 -52.517 1.00 31.27 84 ASN A C 1
ATOM 638 O O . ASN A 1 84 ? 10.499 18.123 -52.652 1.00 31.27 84 ASN A O 1
ATOM 642 N N . THR A 1 85 ? 12.222 19.081 -51.591 1.00 38.84 85 THR A N 1
ATOM 643 C CA . THR A 1 85 ? 12.040 18.368 -50.337 1.00 38.84 85 THR A CA 1
ATOM 644 C C . THR A 1 85 ? 10.921 19.108 -49.625 1.00 38.84 85 THR A C 1
ATOM 646 O O . THR A 1 85 ? 11.121 19.949 -48.753 1.00 38.84 85 THR A O 1
ATOM 649 N N . ASN A 1 86 ? 9.691 18.785 -50.027 1.00 33.78 86 ASN A N 1
ATOM 650 C CA . ASN A 1 86 ? 8.597 18.750 -49.088 1.00 33.78 86 ASN A CA 1
ATOM 651 C C . ASN A 1 86 ? 9.081 17.812 -47.985 1.00 33.78 86 ASN A C 1
ATOM 653 O O . ASN A 1 86 ? 8.872 16.603 -48.039 1.00 33.78 86 ASN A O 1
ATOM 657 N N . VAL A 1 87 ? 9.774 18.377 -46.996 1.00 42.06 87 VAL A N 1
ATOM 658 C CA . VAL A 1 87 ? 9.711 17.884 -45.636 1.00 42.06 87 VAL A CA 1
ATOM 659 C C . VAL A 1 87 ? 8.236 18.012 -45.321 1.00 42.06 87 VAL A C 1
ATOM 661 O O . VAL A 1 87 ? 7.749 19.047 -44.869 1.00 42.06 87 VAL A O 1
ATOM 664 N N . SER A 1 88 ? 7.486 16.982 -45.700 1.00 35.84 88 SER A N 1
ATOM 665 C CA . SER A 1 88 ? 6.176 16.729 -45.168 1.00 35.84 88 SER A CA 1
ATOM 666 C C . SER A 1 88 ? 6.419 16.498 -43.687 1.00 35.84 88 SER A C 1
ATOM 668 O O . SER A 1 88 ? 6.523 15.363 -43.228 1.00 35.84 88 SER A O 1
ATOM 670 N N . ASN A 1 89 ? 6.492 17.595 -42.936 1.00 42.81 89 ASN A N 1
ATOM 671 C CA . ASN A 1 89 ? 5.972 17.655 -41.588 1.00 42.81 89 ASN A CA 1
ATOM 672 C C . ASN A 1 89 ? 4.473 17.381 -41.734 1.00 42.81 89 ASN A C 1
ATOM 674 O O . ASN A 1 89 ? 3.638 18.280 -41.650 1.00 42.81 89 ASN A O 1
ATOM 678 N N . GLY A 1 90 ? 4.137 16.134 -42.079 1.00 39.56 90 GLY A N 1
ATOM 679 C CA . GLY A 1 90 ? 2.789 15.636 -41.951 1.00 39.56 90 GLY A CA 1
ATOM 680 C C . GLY A 1 90 ? 2.406 15.879 -40.498 1.00 39.56 90 GLY A C 1
ATOM 681 O O . GLY A 1 90 ? 3.262 15.709 -39.623 1.00 39.56 90 GLY A O 1
ATOM 682 N N . PRO A 1 91 ? 1.176 16.328 -40.220 1.00 45.25 91 PRO A N 1
ATOM 683 C CA . PRO A 1 91 ? 0.730 16.453 -38.848 1.00 45.25 91 PRO A CA 1
ATOM 684 C C . PRO A 1 91 ? 0.924 15.073 -38.225 1.00 45.25 91 PRO A C 1
ATOM 686 O O . PRO A 1 91 ? 0.259 14.121 -38.629 1.00 45.25 91 PRO A O 1
ATOM 689 N N . THR A 1 92 ? 1.883 14.931 -37.308 1.00 53.66 92 THR A N 1
ATOM 690 C CA . THR A 1 92 ? 1.976 13.748 -36.462 1.00 53.66 92 THR A CA 1
ATOM 691 C C . THR A 1 92 ? 0.630 13.672 -35.772 1.00 53.66 92 THR A C 1
ATOM 693 O O . THR A 1 92 ? 0.240 14.540 -34.995 1.00 53.66 92 THR A O 1
ATOM 696 N N . ASP A 1 93 ? -0.136 12.704 -36.248 1.00 58.75 93 ASP A N 1
ATOM 697 C CA . ASP A 1 93 ? -1.582 12.710 -36.320 1.00 58.75 93 ASP A CA 1
ATOM 698 C C . ASP A 1 93 ? -2.158 12.963 -34.922 1.00 58.75 93 ASP A C 1
ATOM 700 O O . ASP A 1 93 ? -2.123 12.078 -34.065 1.00 58.75 93 ASP A O 1
ATOM 704 N N . ALA A 1 94 ? -2.623 14.189 -34.648 1.00 61.44 94 ALA A N 1
ATOM 705 C CA . ALA A 1 94 ? -3.077 14.604 -33.315 1.00 61.44 94 ALA A CA 1
ATOM 706 C C . ALA A 1 94 ? -4.157 13.654 -32.769 1.00 61.44 94 ALA A C 1
ATOM 708 O O . ALA A 1 94 ? -4.276 13.437 -31.565 1.00 61.44 94 ALA A O 1
ATOM 709 N N . ARG A 1 95 ? -4.898 13.006 -33.676 1.00 63.28 95 ARG A N 1
ATOM 710 C CA . ARG A 1 95 ? -5.883 11.964 -33.386 1.00 63.28 95 ARG A CA 1
ATOM 711 C C . ARG A 1 95 ? -5.240 10.656 -32.900 1.00 63.28 95 ARG A C 1
ATOM 713 O O . ARG A 1 95 ? -5.776 10.024 -31.990 1.00 63.28 95 ARG A O 1
ATOM 720 N N . SER A 1 96 ? -4.086 10.267 -33.445 1.00 74.06 96 SER A N 1
ATOM 721 C CA . SER A 1 96 ? -3.294 9.114 -32.990 1.00 74.06 96 SER A CA 1
ATOM 722 C C . SER A 1 96 ? -2.660 9.360 -31.616 1.00 74.06 96 SER A C 1
ATOM 724 O O . SER A 1 96 ? -2.733 8.488 -30.747 1.00 74.06 96 SER A O 1
ATOM 726 N N . THR A 1 97 ? -2.151 10.573 -31.375 1.00 75.94 97 THR A N 1
ATOM 727 C CA . THR A 1 97 ? -1.605 10.996 -30.077 1.00 75.94 97 THR A CA 1
ATOM 728 C C . THR A 1 97 ? -2.705 11.068 -29.023 1.00 75.94 97 THR A C 1
ATOM 730 O O . THR A 1 97 ? -2.566 10.451 -27.970 1.00 75.94 97 THR A O 1
ATOM 733 N N . ASN A 1 98 ? -3.848 11.697 -29.324 1.00 80.56 98 ASN A N 1
ATOM 734 C CA . ASN A 1 98 ? -4.997 11.753 -28.413 1.00 80.56 98 ASN A CA 1
ATOM 735 C C . ASN A 1 98 ? -5.520 10.360 -28.065 1.00 80.56 98 ASN A C 1
ATOM 737 O O . ASN A 1 98 ? -5.790 10.081 -26.901 1.00 80.56 98 ASN A O 1
ATOM 741 N N . ARG A 1 99 ? -5.605 9.443 -29.035 1.00 79.56 99 ARG A N 1
ATOM 742 C CA . ARG A 1 99 ? -6.002 8.052 -28.770 1.00 79.56 99 ARG A CA 1
ATOM 743 C C . ARG A 1 99 ? -5.008 7.336 -27.852 1.00 79.56 99 ARG A C 1
ATOM 745 O O . ARG A 1 99 ? -5.428 6.542 -27.013 1.00 79.56 99 ARG A O 1
ATOM 752 N N . ARG A 1 100 ? -3.710 7.618 -27.986 1.00 74.25 100 ARG A N 1
ATOM 753 C CA . ARG A 1 100 ? -2.652 7.060 -27.130 1.00 74.25 100 ARG A CA 1
ATOM 754 C C . ARG A 1 100 ? -2.717 7.632 -25.713 1.00 74.25 100 ARG A C 1
ATOM 756 O O . ARG A 1 100 ? -2.653 6.865 -24.758 1.00 74.25 100 ARG A O 1
ATOM 763 N N . ILE A 1 101 ? -2.945 8.941 -25.588 1.00 80.38 101 ILE A N 1
ATOM 764 C CA . ILE A 1 101 ? -3.191 9.618 -24.309 1.00 80.38 101 ILE A CA 1
ATOM 765 C C . ILE A 1 101 ? -4.437 9.031 -23.642 1.00 80.38 101 ILE A C 1
ATOM 767 O O . ILE A 1 101 ? -4.358 8.617 -22.493 1.00 80.38 101 ILE A O 1
ATOM 771 N N . MET A 1 102 ? -5.561 8.900 -24.355 1.00 79.38 102 MET A N 1
ATOM 772 C CA . MET A 1 102 ? -6.787 8.311 -23.799 1.00 79.38 102 MET A CA 1
ATOM 773 C C . MET A 1 102 ? -6.604 6.846 -23.384 1.00 79.38 102 MET A C 1
ATOM 775 O O . MET A 1 102 ? -7.159 6.428 -22.371 1.00 79.38 102 MET A O 1
ATOM 779 N N . ALA A 1 103 ? -5.805 6.070 -24.123 1.00 78.38 103 ALA A N 1
ATOM 780 C CA . ALA A 1 103 ? -5.523 4.674 -23.792 1.00 78.38 103 ALA A CA 1
ATOM 781 C C . ALA A 1 103 ? -4.698 4.497 -22.503 1.00 78.38 103 ALA A C 1
ATOM 783 O O . ALA A 1 103 ? -4.787 3.428 -21.899 1.00 78.38 103 ALA A O 1
ATOM 784 N N . LEU A 1 104 ? -3.934 5.516 -22.088 1.00 75.56 104 LEU A N 1
ATOM 785 C CA . LEU A 1 104 ? -3.190 5.560 -20.820 1.00 75.56 104 LEU A CA 1
ATOM 786 C C . LEU A 1 104 ? -3.995 6.248 -19.705 1.00 75.56 104 LEU A C 1
ATOM 788 O O . LEU A 1 104 ? -4.024 5.787 -18.564 1.00 75.56 104 LEU A O 1
ATOM 792 N N . ALA A 1 105 ? -4.696 7.330 -20.043 1.00 77.00 105 ALA A N 1
ATOM 793 C CA . ALA A 1 105 ? -5.461 8.130 -19.098 1.00 77.00 105 ALA A CA 1
ATOM 794 C C . ALA A 1 105 ? -6.656 7.357 -18.539 1.00 77.00 105 ALA A C 1
ATOM 796 O O . ALA A 1 105 ? -6.843 7.346 -17.329 1.00 77.00 105 ALA A O 1
ATOM 797 N N . LEU A 1 106 ? -7.443 6.674 -19.381 1.00 77.75 106 LEU A N 1
ATOM 798 C CA . LEU A 1 106 ? -8.666 6.004 -18.926 1.00 77.75 106 LEU A CA 1
ATOM 799 C C . LEU A 1 106 ? -8.390 4.897 -17.886 1.00 77.75 106 LEU A C 1
ATOM 801 O O . LEU A 1 106 ? -9.055 4.899 -16.849 1.00 77.75 106 LEU A O 1
ATOM 805 N N . PRO A 1 107 ? -7.397 4.001 -18.075 1.00 73.94 107 PRO A N 1
ATOM 806 C CA . PRO A 1 107 ? -7.033 3.043 -17.034 1.00 73.94 107 PRO A CA 1
ATOM 807 C C . PRO A 1 107 ? -6.504 3.705 -15.764 1.00 73.94 107 PRO A C 1
ATOM 809 O O . PRO A 1 107 ? -6.837 3.271 -14.665 1.00 73.94 107 PRO A O 1
ATOM 812 N N . THR A 1 108 ? -5.726 4.779 -15.913 1.00 74.44 108 THR A N 1
ATOM 813 C CA . THR A 1 108 ? -5.187 5.529 -14.776 1.00 74.44 108 THR A CA 1
ATOM 814 C C . THR A 1 108 ? -6.315 6.161 -13.959 1.00 74.44 108 THR A C 1
ATOM 816 O O . THR A 1 108 ? -6.362 5.970 -12.750 1.00 74.44 108 THR A O 1
ATOM 819 N N . PHE A 1 109 ? -7.282 6.822 -14.601 1.00 77.06 109 PHE A N 1
ATOM 820 C CA . PHE A 1 109 ? -8.468 7.368 -13.933 1.00 77.06 109 PHE A CA 1
ATOM 821 C C . PHE A 1 109 ? -9.284 6.287 -13.221 1.00 77.06 109 PHE A C 1
ATOM 823 O O . PHE A 1 109 ? -9.679 6.482 -12.075 1.00 77.06 109 PHE A O 1
ATOM 830 N N . GLY A 1 110 ? -9.491 5.132 -13.863 1.00 74.44 110 GLY A N 1
ATOM 831 C CA . GLY A 1 110 ? -10.161 3.997 -13.228 1.00 74.44 110 GLY A CA 1
ATOM 832 C C . GLY A 1 110 ? -9.432 3.526 -11.969 1.00 74.44 110 GLY A C 1
ATOM 833 O O . GLY A 1 110 ? -10.066 3.285 -10.947 1.00 74.44 110 GLY A O 1
ATOM 834 N N . GLN A 1 111 ? -8.099 3.471 -12.011 1.00 74.25 111 GLN A N 1
ATOM 835 C CA . GLN A 1 111 ? -7.282 3.117 -10.852 1.00 74.25 111 GLN A CA 1
ATOM 836 C C . GLN A 1 111 ? -7.376 4.172 -9.736 1.00 74.25 111 GLN A C 1
ATOM 838 O O . GLN A 1 111 ? -7.448 3.799 -8.570 1.00 74.25 111 GLN A O 1
ATOM 843 N N . LEU A 1 112 ? -7.419 5.464 -10.081 1.00 76.75 112 LEU A N 1
ATOM 844 C CA . LEU A 1 112 ? -7.570 6.552 -9.107 1.00 76.75 112 LEU A CA 1
ATOM 845 C C . LEU A 1 112 ? -8.923 6.537 -8.387 1.00 76.75 112 LEU A C 1
ATOM 847 O O . LEU A 1 112 ? -8.982 6.949 -7.236 1.00 76.75 112 LEU A O 1
ATOM 851 N N . ILE A 1 113 ? -9.995 6.099 -9.051 1.00 78.38 113 ILE A N 1
ATOM 852 C CA . ILE A 1 113 ? -11.335 6.023 -8.444 1.00 78.38 113 ILE A CA 1
ATOM 853 C C . ILE A 1 113 ? -11.509 4.721 -7.651 1.00 78.38 113 ILE A C 1
ATOM 855 O O . ILE A 1 113 ? -12.166 4.724 -6.613 1.00 78.38 113 ILE A O 1
ATOM 859 N N . ALA A 1 114 ? -10.892 3.623 -8.100 1.00 71.94 114 ALA A N 1
ATOM 860 C CA . ALA A 1 114 ? -11.030 2.317 -7.459 1.00 71.94 114 ALA A CA 1
ATOM 861 C C . ALA A 1 114 ? -10.598 2.326 -5.983 1.00 71.94 114 ALA A C 1
ATOM 863 O O . ALA A 1 114 ? -11.264 1.720 -5.149 1.00 71.94 114 ALA A O 1
ATOM 864 N N . GLU A 1 115 ? -9.513 3.029 -5.654 1.00 71.00 115 GLU A N 1
ATOM 865 C CA . GLU A 1 115 ? -8.943 3.049 -4.302 1.00 71.00 115 GLU A CA 1
ATOM 866 C C . GLU A 1 115 ? -9.825 3.810 -3.279 1.00 71.00 115 GLU A C 1
ATOM 868 O O . GLU A 1 115 ? -10.113 3.255 -2.221 1.00 71.00 115 GLU A O 1
ATOM 873 N N . PRO A 1 116 ? -10.374 5.005 -3.571 1.00 76.62 116 PRO A N 1
ATOM 874 C CA . PRO A 1 116 ? -11.398 5.622 -2.723 1.00 76.62 116 PRO A CA 1
ATOM 875 C C . PRO A 1 116 ? -12.700 4.819 -2.628 1.00 76.62 116 PRO A C 1
ATOM 877 O O . PRO A 1 116 ? -13.284 4.728 -1.551 1.00 76.62 116 PRO A O 1
ATOM 880 N N . THR A 1 117 ? -13.170 4.225 -3.733 1.00 75.06 117 THR A N 1
ATOM 881 C CA . THR A 1 117 ? -14.393 3.401 -3.716 1.00 75.06 117 THR A CA 1
ATOM 882 C C . THR A 1 117 ? -14.234 2.185 -2.809 1.00 75.06 117 THR A C 1
ATOM 884 O O . THR A 1 117 ? -15.155 1.861 -2.067 1.00 75.06 117 THR A O 1
ATOM 887 N N . PHE A 1 118 ? -13.059 1.559 -2.826 1.00 74.19 118 PHE A N 1
ATOM 888 C CA . PHE A 1 118 ? -12.697 0.474 -1.921 1.00 74.19 118 PHE A CA 1
ATOM 889 C C . PHE A 1 118 ? -12.871 0.878 -0.450 1.00 74.19 118 PHE A C 1
ATOM 891 O O . PHE A 1 118 ? -13.614 0.233 0.281 1.00 74.19 118 PHE A O 1
ATOM 898 N N . ILE A 1 119 ? -12.288 2.011 -0.047 1.00 78.56 119 ILE A N 1
ATOM 899 C CA . ILE A 1 119 ? -12.370 2.505 1.337 1.00 78.56 119 ILE A CA 1
ATOM 900 C C . ILE A 1 119 ? -13.823 2.800 1.739 1.00 78.56 119 ILE A C 1
ATOM 902 O O . ILE A 1 119 ? -14.221 2.530 2.873 1.00 78.56 119 ILE A O 1
ATOM 906 N N . LEU A 1 120 ? -14.631 3.342 0.822 1.00 81.81 120 LEU A N 1
ATOM 907 C CA . LEU A 1 120 ? -16.045 3.628 1.079 1.00 81.81 120 LEU A CA 1
ATOM 908 C C . LEU A 1 120 ? -16.864 2.356 1.319 1.00 81.81 120 LEU A C 1
ATOM 910 O O . LEU A 1 120 ? -17.732 2.359 2.191 1.00 81.81 120 LEU A O 1
ATOM 914 N N . ILE A 1 121 ? -16.591 1.282 0.575 1.00 79.56 121 ILE A N 1
ATOM 915 C CA . ILE A 1 121 ? -17.273 -0.004 0.757 1.00 79.56 121 ILE A CA 1
ATOM 916 C C . ILE A 1 121 ? -16.912 -0.603 2.122 1.00 79.56 121 ILE A C 1
ATOM 918 O O . ILE A 1 121 ? -17.824 -0.944 2.875 1.00 79.56 121 ILE A O 1
ATOM 922 N N . ASP A 1 122 ? -15.626 -0.644 2.483 1.00 77.56 122 ASP A N 1
ATOM 923 C CA . ASP A 1 122 ? -15.166 -1.164 3.783 1.00 77.56 122 ASP A CA 1
ATOM 924 C C . ASP A 1 122 ? -15.807 -0.390 4.941 1.00 77.56 122 ASP A C 1
ATOM 926 O O . ASP A 1 122 ? -16.357 -0.968 5.879 1.00 77.56 122 ASP A O 1
ATOM 930 N N . THR A 1 123 ? -15.820 0.940 4.825 1.00 82.88 123 THR A N 1
ATOM 931 C CA . THR A 1 123 ? -16.456 1.846 5.792 1.00 82.88 123 THR A CA 1
ATOM 932 C C . THR A 1 123 ? -17.953 1.560 5.919 1.00 82.88 123 THR A C 1
ATOM 934 O O . THR A 1 123 ? -18.474 1.504 7.031 1.00 82.88 123 THR A O 1
ATOM 937 N N . ALA A 1 124 ? -18.659 1.348 4.804 1.00 83.44 124 ALA A N 1
ATOM 938 C CA . ALA A 1 124 ? -20.090 1.053 4.813 1.00 83.44 124 ALA A CA 1
ATOM 939 C C . ALA A 1 124 ? -20.408 -0.312 5.447 1.00 83.44 124 ALA A C 1
ATOM 941 O O . ALA A 1 124 ? -21.398 -0.435 6.171 1.00 83.44 124 ALA A O 1
ATOM 942 N N . ILE A 1 125 ? -19.575 -1.331 5.208 1.00 81.44 125 ILE A N 1
ATOM 943 C CA . ILE A 1 125 ? -19.748 -2.669 5.793 1.00 81.44 125 ILE A CA 1
ATOM 944 C C . ILE A 1 125 ? -19.454 -2.635 7.295 1.00 81.44 125 ILE A C 1
ATOM 946 O O . ILE A 1 125 ? -20.264 -3.106 8.090 1.00 81.44 125 ILE A O 1
ATOM 950 N N . VAL A 1 126 ? -18.341 -2.029 7.711 1.00 81.44 126 VAL A 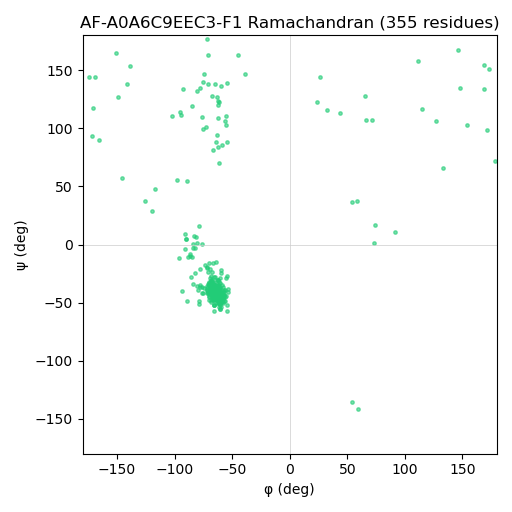N 1
ATOM 951 C CA . VAL A 1 126 ? -17.977 -1.924 9.134 1.00 81.44 126 VAL A CA 1
ATOM 952 C C . VAL A 1 126 ? -18.929 -1.003 9.897 1.00 81.44 126 VAL A C 1
ATOM 954 O O . VAL A 1 126 ? -19.231 -1.263 11.060 1.00 81.44 126 VAL A O 1
ATOM 957 N N . GLY A 1 127 ? -19.476 0.024 9.242 1.00 80.31 127 GLY A N 1
ATOM 958 C CA . GLY A 1 127 ? -20.499 0.898 9.816 1.00 80.31 127 GLY A CA 1
ATOM 959 C C . GLY A 1 127 ? -21.780 0.164 10.231 1.00 80.31 127 GLY A C 1
ATOM 960 O O . GLY A 1 127 ? -22.451 0.613 11.153 1.00 80.31 127 GLY A O 1
ATOM 961 N N . HIS A 1 128 ? -22.094 -0.993 9.633 1.00 82.44 128 HIS A N 1
ATOM 962 C CA . HIS A 1 128 ? -23.221 -1.827 10.079 1.00 82.44 128 HIS A CA 1
ATOM 963 C C . HIS A 1 128 ? -22.966 -2.533 11.419 1.00 82.44 128 HIS A C 1
ATOM 965 O O . HIS A 1 128 ? -23.919 -2.969 12.060 1.00 82.44 128 HIS A O 1
ATOM 971 N N . ILE A 1 129 ? -21.705 -2.668 11.843 1.00 84.25 129 ILE A N 1
ATOM 972 C CA . ILE A 1 129 ? -21.327 -3.349 13.091 1.00 84.25 129 ILE A CA 1
ATOM 973 C C . ILE A 1 129 ? -21.572 -2.434 14.300 1.00 84.25 129 ILE A C 1
ATOM 975 O O . ILE A 1 129 ? -21.979 -2.909 15.357 1.00 84.25 129 ILE A O 1
ATOM 979 N N . GLY A 1 130 ? -21.329 -1.128 14.147 1.00 87.44 130 GLY A N 1
ATOM 980 C CA . GLY A 1 130 ? -21.586 -0.115 15.171 1.00 87.44 130 GLY A CA 1
ATOM 981 C C . GLY A 1 130 ? -20.580 1.039 15.173 1.00 87.44 130 GLY A C 1
ATOM 982 O O . GLY A 1 130 ? -19.499 0.962 14.583 1.00 87.44 130 GLY A O 1
ATOM 983 N N . ASP A 1 131 ? -20.920 2.106 15.897 1.00 88.19 131 ASP A N 1
ATOM 984 C CA . ASP A 1 131 ? -20.146 3.355 15.925 1.00 88.19 131 ASP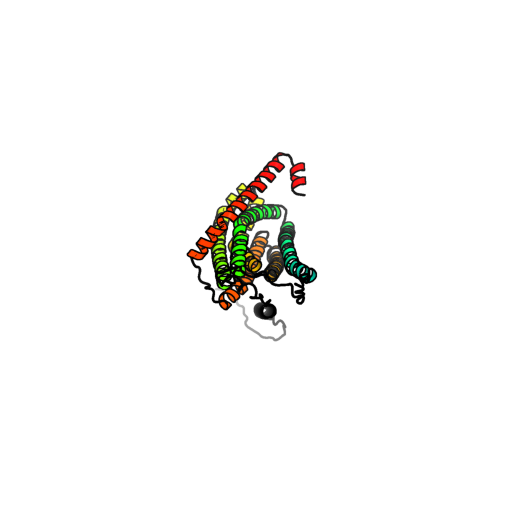 A CA 1
ATOM 985 C C . ASP A 1 131 ? -18.724 3.166 16.478 1.00 88.19 131 ASP A C 1
ATOM 987 O O . ASP A 1 131 ? -17.766 3.744 15.959 1.00 88.19 131 ASP A O 1
ATOM 991 N N . ALA A 1 132 ? -18.556 2.312 17.496 1.00 87.75 132 ALA A N 1
ATOM 992 C CA . ALA A 1 132 ? -17.247 2.025 18.082 1.00 87.75 132 ALA A CA 1
ATOM 993 C C . ALA A 1 132 ? -16.311 1.303 17.096 1.00 87.75 132 ALA A C 1
ATOM 995 O O . ALA A 1 132 ? -15.115 1.602 17.044 1.00 87.75 132 ALA A O 1
ATOM 996 N N . ALA A 1 133 ? -16.853 0.396 16.276 1.00 87.62 133 ALA A N 1
ATOM 997 C CA . ALA A 1 133 ? -16.102 -0.288 15.227 1.00 87.62 133 ALA A CA 1
ATOM 998 C C . ALA A 1 133 ? -15.707 0.684 14.107 1.00 87.62 133 ALA A C 1
ATOM 1000 O O . ALA A 1 133 ? -14.564 0.672 13.659 1.00 87.62 133 ALA A O 1
ATOM 1001 N N . LEU A 1 134 ? -16.605 1.587 13.705 1.00 88.69 134 LEU A N 1
ATOM 1002 C CA . LEU A 1 134 ? -16.305 2.602 12.695 1.00 88.69 134 LEU A CA 1
ATOM 1003 C C . LEU A 1 134 ? -15.231 3.599 13.170 1.00 88.69 134 LEU A C 1
ATOM 1005 O O . LEU A 1 134 ? -14.300 3.926 12.429 1.00 88.69 134 LEU A O 1
ATOM 1009 N N . ALA A 1 135 ? -15.308 4.041 14.428 1.00 87.69 135 ALA A N 1
ATOM 1010 C CA . ALA A 1 135 ? -14.276 4.876 15.040 1.00 87.69 135 ALA A CA 1
ATOM 1011 C C . ALA A 1 135 ? -12.929 4.135 15.127 1.00 87.69 135 ALA A C 1
ATOM 1013 O O . ALA A 1 135 ? -11.885 4.699 14.788 1.00 87.69 135 ALA A O 1
ATOM 1014 N N . GLY A 1 136 ? -12.950 2.853 15.510 1.00 89.50 136 GLY A N 1
ATOM 1015 C CA . GLY A 1 136 ? -11.759 2.005 15.545 1.00 89.50 136 GLY A CA 1
ATOM 1016 C C . GLY A 1 136 ? -11.128 1.805 14.163 1.00 89.50 136 GLY A C 1
ATOM 1017 O O . GLY A 1 136 ? -9.907 1.915 14.019 1.00 89.50 136 GLY A O 1
ATOM 1018 N N . LEU A 1 137 ? -11.958 1.597 13.135 1.00 90.88 137 LEU A N 1
ATOM 1019 C CA . LEU A 1 137 ? -11.547 1.483 11.734 1.00 90.88 137 LEU A CA 1
ATOM 1020 C C . LEU A 1 137 ? -10.839 2.753 11.274 1.00 90.88 137 LEU A C 1
ATOM 1022 O O . LEU A 1 137 ? -9.784 2.668 10.651 1.00 90.88 137 LEU A O 1
ATOM 1026 N N . SER A 1 138 ? -11.394 3.923 11.596 1.00 89.50 138 SER A N 1
ATOM 1027 C CA . SER A 1 138 ? -10.812 5.221 11.247 1.00 89.50 138 SER A CA 1
ATOM 1028 C C . SER A 1 138 ? -9.415 5.405 11.851 1.00 89.50 138 SER A C 1
ATOM 1030 O O . SER A 1 138 ? -8.468 5.751 11.135 1.00 89.50 138 SER A O 1
ATOM 1032 N N . ILE A 1 139 ? -9.241 5.083 13.140 1.00 91.56 139 ILE A N 1
ATOM 1033 C CA . ILE A 1 139 ? -7.936 5.151 13.819 1.00 91.56 139 ILE A CA 1
ATOM 1034 C C . ILE A 1 139 ? -6.935 4.195 13.162 1.00 91.56 139 ILE A C 1
ATOM 1036 O O . ILE A 1 139 ? -5.855 4.621 12.748 1.00 91.56 139 ILE A O 1
ATOM 1040 N N . GLY A 1 140 ? -7.284 2.914 13.022 1.00 91.19 140 GLY A N 1
ATOM 1041 C CA . GLY A 1 140 ? -6.363 1.927 12.455 1.00 91.19 140 GLY A CA 1
ATOM 1042 C C . GLY A 1 140 ? -6.047 2.176 10.978 1.00 91.19 140 GLY A C 1
ATOM 1043 O O . GLY A 1 140 ? -4.895 2.048 10.556 1.00 91.19 140 GLY A O 1
ATOM 1044 N N . SER A 1 141 ? -7.035 2.629 10.201 1.00 89.69 141 SER A N 1
ATOM 1045 C CA . SER A 1 141 ? -6.851 3.026 8.800 1.00 89.69 141 SER A CA 1
ATOM 1046 C C . SER A 1 141 ? -5.928 4.235 8.687 1.00 89.69 141 SER A C 1
ATOM 1048 O O . SER A 1 141 ? -5.050 4.268 7.830 1.00 89.69 141 SER A O 1
ATOM 1050 N N . THR A 1 142 ? -6.037 5.201 9.601 1.00 90.06 142 THR A N 1
ATOM 1051 C CA . THR A 1 142 ? -5.121 6.349 9.656 1.00 90.06 142 THR A CA 1
ATOM 1052 C C . THR A 1 142 ? -3.678 5.904 9.898 1.00 90.06 142 THR A C 1
ATOM 1054 O O . THR A 1 142 ? -2.771 6.394 9.219 1.00 90.06 142 THR A O 1
ATOM 1057 N N . ILE A 1 143 ? -3.449 4.949 10.809 1.00 92.38 143 ILE A N 1
ATOM 1058 C CA . ILE A 1 143 ? -2.111 4.398 11.085 1.00 92.38 143 ILE A CA 1
ATOM 1059 C C . ILE A 1 143 ? -1.529 3.758 9.823 1.00 92.38 143 ILE A C 1
ATOM 1061 O O . ILE A 1 143 ? -0.436 4.136 9.388 1.00 92.38 143 ILE A O 1
ATOM 1065 N N . ILE A 1 144 ? -2.253 2.814 9.212 1.00 91.31 144 ILE A N 1
ATOM 1066 C CA . ILE A 1 144 ? -1.740 2.067 8.057 1.00 91.31 144 ILE A CA 1
ATOM 1067 C C . ILE A 1 144 ? -1.564 2.972 6.832 1.00 91.31 144 ILE A C 1
ATOM 1069 O O . ILE A 1 144 ? -0.516 2.916 6.195 1.00 91.31 144 ILE A O 1
ATOM 1073 N N . LEU A 1 145 ? -2.513 3.871 6.541 1.00 88.69 145 LEU A N 1
ATOM 1074 C CA . LEU A 1 145 ? -2.428 4.802 5.408 1.00 88.69 145 LEU A CA 1
ATOM 1075 C C . LEU A 1 145 ? -1.305 5.823 5.582 1.00 88.69 145 LEU A C 1
ATOM 1077 O O . LEU A 1 145 ? -0.682 6.227 4.600 1.00 88.69 145 LEU A O 1
ATOM 1081 N N . THR A 1 146 ? -1.018 6.241 6.816 1.00 88.81 146 THR A N 1
ATOM 1082 C CA . THR A 1 146 ? 0.124 7.120 7.096 1.00 88.81 146 THR A CA 1
ATOM 1083 C C . THR A 1 146 ? 1.431 6.376 6.863 1.00 88.81 146 THR A C 1
ATOM 1085 O O . THR A 1 146 ? 2.289 6.858 6.124 1.00 88.81 146 THR A O 1
ATOM 1088 N N . ALA A 1 147 ? 1.565 5.179 7.433 1.00 90.69 147 ALA A N 1
ATOM 1089 C CA . ALA A 1 147 ? 2.765 4.362 7.310 1.00 90.69 147 ALA A CA 1
ATOM 1090 C C . ALA A 1 147 ? 3.053 3.967 5.851 1.00 90.69 147 ALA A C 1
ATOM 1092 O O . ALA A 1 147 ? 4.145 4.207 5.340 1.00 90.69 147 ALA A O 1
ATOM 1093 N N . VAL A 1 148 ? 2.052 3.439 5.145 1.00 88.50 148 VAL A N 1
ATOM 1094 C CA . VAL A 1 148 ? 2.137 3.093 3.718 1.00 88.50 148 VAL A CA 1
ATOM 1095 C C . VAL A 1 148 ? 2.327 4.341 2.860 1.00 88.50 148 VAL A C 1
ATOM 1097 O O . VAL A 1 148 ? 3.130 4.338 1.928 1.00 88.50 148 VAL A O 1
ATOM 1100 N N . GLY A 1 149 ? 1.640 5.436 3.192 1.00 85.81 149 GLY A N 1
ATOM 1101 C CA . GLY A 1 149 ? 1.747 6.704 2.478 1.00 85.81 149 GLY A CA 1
ATOM 1102 C C . GLY A 1 149 ? 3.159 7.285 2.506 1.00 85.81 149 GLY A C 1
ATOM 1103 O O . GLY A 1 149 ? 3.582 7.883 1.520 1.00 85.81 149 GLY A O 1
ATOM 1104 N N . LEU A 1 150 ? 3.916 7.071 3.586 1.00 86.69 150 LEU A N 1
ATOM 1105 C CA . LEU A 1 150 ? 5.338 7.415 3.640 1.00 86.69 150 LEU A CA 1
ATOM 1106 C C . LEU A 1 150 ? 6.180 6.549 2.702 1.00 86.69 150 LEU A C 1
ATOM 1108 O O . LEU A 1 150 ? 7.166 7.039 2.168 1.00 86.69 150 LEU A O 1
ATOM 1112 N N . CYS A 1 151 ? 5.781 5.301 2.457 1.00 88.38 151 CYS A N 1
ATOM 1113 C CA . CYS A 1 151 ? 6.449 4.359 1.559 1.00 88.38 151 CYS A CA 1
ATOM 1114 C C . CYS A 1 151 ? 6.057 4.512 0.080 1.00 88.38 151 CYS A C 1
ATOM 1116 O O . CYS A 1 151 ? 6.597 3.798 -0.767 1.00 88.38 151 CYS A O 1
ATOM 1118 N N . ILE A 1 152 ? 5.179 5.455 -0.282 1.00 86.88 152 ILE A N 1
ATOM 1119 C CA . ILE A 1 152 ? 4.762 5.653 -1.682 1.00 86.88 152 ILE A CA 1
ATOM 1120 C C . ILE A 1 152 ? 5.939 5.999 -2.609 1.00 86.88 152 ILE A C 1
ATOM 1122 O O . ILE A 1 152 ? 5.883 5.756 -3.815 1.00 86.88 152 ILE A O 1
ATOM 1126 N N . PHE A 1 153 ? 7.039 6.516 -2.051 1.00 85.50 153 PHE A N 1
ATOM 1127 C CA . PHE A 1 153 ? 8.272 6.765 -2.794 1.00 85.50 153 PHE A CA 1
ATOM 1128 C C . PHE A 1 153 ? 8.804 5.515 -3.502 1.00 85.50 153 PHE A C 1
ATOM 1130 O O . PHE A 1 153 ? 9.429 5.664 -4.549 1.00 85.50 153 PHE A O 1
ATOM 1137 N N . LEU A 1 154 ? 8.540 4.303 -2.989 1.00 84.88 154 LEU A N 1
ATOM 1138 C CA . LEU A 1 154 ? 8.929 3.060 -3.657 1.00 84.88 154 LEU A CA 1
ATOM 1139 C C . LEU A 1 154 ? 8.280 2.974 -5.037 1.00 84.88 154 LEU A C 1
ATOM 1141 O O . LEU A 1 154 ? 8.974 2.758 -6.025 1.00 84.88 154 LEU A O 1
ATOM 1145 N N . ALA A 1 155 ? 6.968 3.220 -5.122 1.00 86.88 155 ALA A N 1
ATOM 1146 C CA . ALA A 1 155 ? 6.246 3.192 -6.390 1.00 86.88 155 ALA A CA 1
ATOM 1147 C C . ALA A 1 155 ? 6.840 4.193 -7.391 1.00 86.88 155 ALA A C 1
ATOM 1149 O O . ALA A 1 155 ? 7.090 3.849 -8.548 1.00 86.88 155 ALA A O 1
ATOM 1150 N N . TYR A 1 156 ? 7.105 5.425 -6.950 1.00 87.06 156 TYR A N 1
ATOM 1151 C CA . TYR A 1 156 ? 7.638 6.479 -7.815 1.00 87.06 156 TYR A CA 1
ATOM 1152 C C . TYR A 1 156 ? 9.096 6.238 -8.225 1.00 87.06 156 TYR A C 1
ATOM 1154 O O . TYR A 1 156 ? 9.421 6.404 -9.400 1.00 87.06 156 TYR A O 1
ATOM 1162 N N . SER A 1 157 ? 9.950 5.795 -7.298 1.00 87.88 157 SER A N 1
ATOM 1163 C CA . SER A 1 157 ? 11.352 5.458 -7.571 1.00 87.88 157 SER A CA 1
ATOM 1164 C C . SER A 1 157 ? 11.445 4.314 -8.581 1.00 87.88 157 SER A C 1
ATOM 1166 O O . SER A 1 157 ? 12.105 4.443 -9.613 1.00 87.88 157 SER A O 1
ATOM 1168 N N . THR A 1 158 ? 10.684 3.233 -8.364 1.00 88.31 158 THR A N 1
ATOM 1169 C CA . THR A 1 158 ? 10.628 2.106 -9.302 1.00 88.31 158 THR A CA 1
ATOM 1170 C C . THR A 1 158 ? 10.076 2.530 -10.663 1.00 88.31 158 THR A C 1
ATOM 1172 O O . THR A 1 158 ? 10.634 2.134 -11.684 1.00 88.31 158 THR A O 1
ATOM 1175 N N . THR A 1 159 ? 9.044 3.384 -10.707 1.00 90.00 159 THR A N 1
ATOM 1176 C CA . THR A 1 159 ? 8.519 3.925 -11.977 1.00 90.00 159 THR A CA 1
ATOM 1177 C C . THR A 1 159 ? 9.608 4.656 -12.756 1.00 90.00 159 THR A C 1
ATOM 1179 O O . THR A 1 159 ? 9.803 4.379 -13.938 1.00 90.00 159 THR A O 1
ATOM 1182 N N . ALA A 1 160 ? 10.326 5.572 -12.100 1.00 88.56 160 ALA A N 1
ATOM 1183 C CA . ALA A 1 160 ? 11.353 6.388 -12.737 1.00 88.56 160 ALA A CA 1
ATOM 1184 C C . ALA A 1 160 ? 12.514 5.534 -13.265 1.00 88.56 160 ALA A C 1
ATOM 1186 O O . ALA A 1 160 ? 12.916 5.698 -14.416 1.00 88.56 160 ALA A O 1
ATOM 1187 N N . GLN A 1 161 ? 13.008 4.583 -12.466 1.00 88.00 161 GLN A N 1
ATOM 1188 C CA . GLN A 1 161 ? 14.098 3.693 -12.874 1.00 88.00 161 GLN A CA 1
ATOM 1189 C C . GLN A 1 161 ? 13.703 2.800 -14.053 1.00 88.00 161 GLN A C 1
ATOM 1191 O O . GLN A 1 161 ? 14.431 2.721 -15.045 1.00 88.00 161 GLN A O 1
ATOM 1196 N N . VAL A 1 162 ? 12.533 2.156 -13.975 1.00 91.06 162 VAL A N 1
ATOM 1197 C CA . VAL A 1 162 ? 12.043 1.263 -15.033 1.00 91.06 162 VAL A CA 1
ATOM 1198 C C . VAL A 1 162 ? 11.792 2.047 -16.320 1.00 91.06 162 VAL A C 1
ATOM 1200 O O . VAL A 1 162 ? 12.233 1.610 -17.381 1.00 91.06 162 VAL A O 1
ATOM 1203 N N . ALA A 1 163 ? 11.146 3.214 -16.239 1.00 90.62 163 ALA A N 1
ATOM 1204 C CA . ALA A 1 163 ? 10.869 4.055 -17.402 1.00 90.62 163 ALA A CA 1
ATOM 1205 C C . ALA A 1 163 ? 12.154 4.574 -18.062 1.00 90.62 163 ALA A C 1
ATOM 1207 O O . ALA A 1 163 ? 12.269 4.539 -19.286 1.00 90.62 163 ALA A O 1
ATOM 1208 N N . HIS A 1 164 ? 13.136 5.014 -17.271 1.00 90.00 164 HIS A N 1
ATOM 1209 C CA . HIS A 1 164 ? 14.406 5.520 -17.790 1.00 90.00 164 HIS A CA 1
ATOM 1210 C C . HIS A 1 164 ? 15.203 4.412 -18.495 1.00 90.00 164 HIS A C 1
ATOM 1212 O O . HIS A 1 164 ? 15.632 4.586 -19.636 1.00 90.00 164 HIS A O 1
ATOM 1218 N N . LEU A 1 165 ? 15.347 3.241 -17.867 1.00 90.38 165 LEU A N 1
ATOM 1219 C CA . LEU A 1 165 ? 16.061 2.107 -18.465 1.00 90.38 165 LEU A CA 1
ATOM 1220 C C . LEU A 1 165 ? 15.335 1.554 -19.696 1.00 90.38 165 LEU A C 1
ATOM 1222 O O . LEU A 1 165 ? 15.986 1.172 -20.668 1.00 90.38 165 LEU A O 1
ATOM 1226 N N . LEU A 1 166 ? 14.000 1.557 -19.692 1.00 90.31 166 LEU A N 1
ATOM 1227 C CA . LEU A 1 166 ? 13.212 1.191 -20.865 1.00 90.31 166 LEU A CA 1
ATOM 1228 C C . LEU A 1 166 ? 13.391 2.202 -22.006 1.00 90.31 166 LEU A C 1
ATOM 1230 O O . LEU A 1 166 ? 13.589 1.787 -23.146 1.00 90.31 166 LEU A O 1
ATOM 1234 N N . GLY A 1 167 ? 13.379 3.503 -21.703 1.00 89.06 167 GLY A N 1
ATOM 1235 C CA . GLY A 1 167 ? 13.625 4.576 -22.672 1.00 89.06 167 GLY A CA 1
ATOM 1236 C C . GLY A 1 167 ? 15.029 4.529 -23.281 1.00 89.06 167 GLY A C 1
ATOM 1237 O O . GLY A 1 167 ? 15.201 4.851 -24.450 1.00 89.06 167 GLY A O 1
ATOM 1238 N N . ALA A 1 168 ? 16.016 4.038 -22.528 1.00 90.38 168 ALA A N 1
ATOM 1239 C CA . ALA A 1 168 ? 17.378 3.791 -23.004 1.00 90.38 168 ALA A CA 1
ATOM 1240 C C . ALA A 1 168 ? 17.545 2.459 -23.772 1.00 90.38 168 ALA A C 1
ATOM 1242 O O . ALA A 1 168 ? 18.669 2.049 -24.055 1.00 90.38 168 ALA A O 1
ATOM 1243 N N . GLY A 1 169 ? 16.460 1.723 -24.052 1.00 8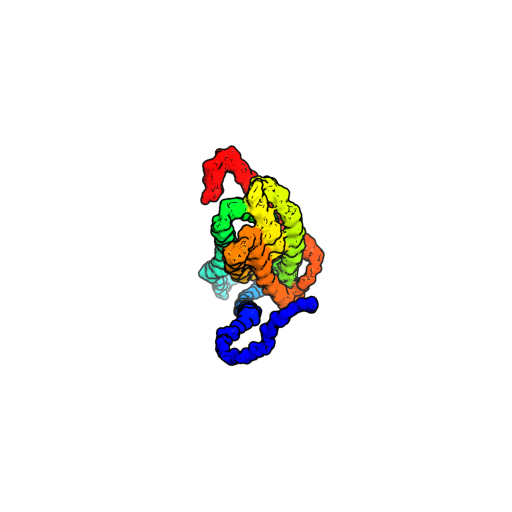9.06 169 GLY A N 1
ATOM 1244 C CA . GLY A 1 169 ? 16.500 0.411 -24.715 1.00 89.06 169 GLY A CA 1
ATOM 1245 C C . GLY A 1 169 ? 17.019 -0.739 -23.837 1.00 89.06 169 GLY A C 1
ATOM 1246 O O . GLY A 1 169 ? 17.059 -1.891 -24.271 1.00 89.06 169 GLY A O 1
ATOM 1247 N N . ARG A 1 170 ? 17.365 -0.475 -22.572 1.00 90.25 170 ARG A N 1
ATOM 1248 C CA . ARG A 1 170 ? 17.939 -1.431 -21.607 1.00 90.25 170 ARG A CA 1
ATOM 1249 C C . ARG A 1 170 ? 16.846 -2.154 -20.822 1.00 90.25 170 ARG A C 1
ATOM 1251 O O . ARG A 1 170 ? 16.828 -2.179 -19.591 1.00 90.25 170 ARG A O 1
ATOM 1258 N N . ARG A 1 171 ? 15.918 -2.785 -21.544 1.00 88.44 171 ARG A N 1
ATOM 1259 C CA . ARG A 1 171 ? 14.716 -3.419 -20.974 1.00 88.44 171 ARG A CA 1
ATOM 1260 C C . ARG A 1 171 ? 15.015 -4.450 -19.879 1.00 88.44 171 ARG A C 1
ATOM 1262 O O . ARG A 1 171 ? 14.361 -4.435 -18.839 1.00 88.44 171 ARG A O 1
ATOM 1269 N N . ARG A 1 172 ? 16.014 -5.314 -20.091 1.00 88.12 172 ARG A N 1
ATOM 1270 C CA . ARG A 1 172 ? 16.444 -6.325 -19.107 1.00 88.12 172 ARG A CA 1
ATOM 1271 C C . ARG A 1 172 ? 16.829 -5.687 -17.775 1.00 88.12 172 ARG A C 1
ATOM 1273 O O . ARG A 1 172 ? 16.432 -6.171 -16.722 1.00 88.12 172 ARG A O 1
ATOM 1280 N N . GLU A 1 173 ? 17.589 -4.601 -17.830 1.00 86.94 173 GLU A N 1
ATOM 1281 C CA . GLU A 1 173 ? 18.070 -3.901 -16.642 1.00 86.94 173 GLU A CA 1
ATOM 1282 C C . GLU A 1 173 ? 16.937 -3.159 -15.939 1.00 86.94 173 GLU A C 1
ATOM 1284 O O . GLU A 1 173 ? 16.858 -3.200 -14.715 1.00 86.94 173 GLU A O 1
ATOM 1289 N N . GLY A 1 174 ? 16.005 -2.576 -16.703 1.00 88.88 174 GLY A N 1
ATOM 1290 C CA . GLY A 1 174 ? 14.783 -1.980 -16.159 1.00 88.88 174 GLY A CA 1
ATOM 1291 C C . GLY A 1 174 ? 13.946 -2.990 -15.376 1.00 88.88 174 GLY A C 1
ATOM 1292 O O . GLY A 1 174 ? 13.580 -2.741 -14.231 1.00 88.88 174 GLY A O 1
ATOM 1293 N N . LEU A 1 175 ? 13.700 -4.174 -15.943 1.00 89.44 175 LEU A N 1
ATOM 1294 C CA . LEU A 1 175 ? 12.980 -5.239 -15.237 1.00 89.44 175 LEU A CA 1
ATOM 1295 C C . LEU A 1 175 ? 13.747 -5.748 -14.015 1.00 89.44 175 LEU A C 1
ATOM 1297 O O . LEU A 1 175 ? 13.130 -6.059 -12.999 1.00 89.44 175 LEU A O 1
ATOM 1301 N N . GLN A 1 176 ? 15.077 -5.811 -14.086 1.00 88.12 176 GLN A N 1
ATOM 1302 C CA . GLN A 1 176 ? 15.907 -6.211 -12.954 1.00 88.12 176 GLN A CA 1
ATOM 1303 C C . GLN A 1 176 ? 15.835 -5.196 -11.805 1.00 88.12 176 GLN A C 1
ATOM 1305 O O . GLN A 1 176 ? 15.636 -5.605 -10.665 1.00 88.12 176 GLN A O 1
ATOM 1310 N N . ALA A 1 177 ? 15.895 -3.895 -12.105 1.00 88.06 177 ALA A N 1
ATOM 1311 C CA . ALA A 1 177 ? 15.674 -2.825 -11.131 1.00 88.06 177 ALA A CA 1
ATOM 1312 C C . ALA A 1 177 ? 14.266 -2.902 -10.513 1.00 88.06 177 ALA A C 1
ATOM 1314 O O . ALA A 1 177 ? 14.098 -2.728 -9.309 1.00 88.06 177 ALA A O 1
ATOM 1315 N N . GLY A 1 178 ? 13.256 -3.262 -11.314 1.00 90.62 178 GLY A N 1
ATOM 1316 C CA . GLY A 1 178 ? 11.908 -3.552 -10.825 1.00 90.62 178 GLY A CA 1
ATOM 1317 C C . GLY A 1 178 ? 11.860 -4.703 -9.812 1.00 90.62 178 GLY A C 1
ATOM 1318 O O . GLY A 1 178 ? 11.251 -4.565 -8.753 1.00 90.62 178 GLY A O 1
ATOM 1319 N N . ILE A 1 179 ? 12.530 -5.826 -10.096 1.00 92.12 179 ILE A N 1
ATOM 1320 C CA . ILE A 1 179 ? 12.626 -6.962 -9.160 1.00 92.12 179 ILE A CA 1
ATOM 1321 C C . ILE A 1 179 ? 13.382 -6.575 -7.882 1.00 92.12 179 ILE A C 1
ATOM 1323 O O . ILE A 1 179 ? 12.950 -6.944 -6.789 1.00 92.12 179 ILE A O 1
ATOM 1327 N N . ASP A 1 180 ? 14.474 -5.817 -7.996 1.00 90.25 180 ASP A N 1
ATOM 1328 C CA . ASP A 1 180 ? 15.211 -5.308 -6.833 1.00 90.25 180 ASP A CA 1
ATOM 1329 C C . ASP A 1 180 ? 14.305 -4.388 -5.978 1.00 90.25 180 ASP A C 1
ATOM 1331 O O . ASP A 1 180 ? 14.292 -4.494 -4.750 1.00 90.25 180 ASP A O 1
ATOM 1335 N N . GLY A 1 181 ? 13.453 -3.579 -6.619 1.00 91.12 181 GLY A N 1
ATOM 1336 C CA . GLY A 1 181 ? 12.410 -2.780 -5.965 1.00 91.12 181 GLY A CA 1
ATOM 1337 C C . GLY A 1 181 ? 11.335 -3.611 -5.252 1.00 91.12 181 GLY A C 1
ATOM 1338 O O . GLY A 1 181 ? 10.918 -3.247 -4.154 1.00 91.12 181 GLY A O 1
ATOM 1339 N N . LEU A 1 182 ? 10.919 -4.755 -5.807 1.00 94.00 182 LEU A N 1
ATOM 1340 C CA . LEU A 1 182 ? 9.992 -5.682 -5.136 1.00 94.00 182 LEU A CA 1
ATOM 1341 C C . LEU A 1 182 ? 10.605 -6.302 -3.875 1.00 94.00 182 LEU A C 1
ATOM 1343 O O . LEU A 1 182 ? 9.922 -6.426 -2.860 1.00 94.00 182 LEU A O 1
ATOM 1347 N N . TRP A 1 183 ? 11.890 -6.660 -3.912 1.00 93.56 183 TRP A N 1
ATOM 1348 C CA . TRP A 1 183 ? 12.607 -7.149 -2.730 1.00 93.56 183 TRP A CA 1
ATOM 1349 C C . TRP A 1 183 ? 12.766 -6.068 -1.664 1.00 93.56 183 TRP A C 1
ATOM 1351 O O . TRP A 1 183 ? 12.584 -6.348 -0.476 1.00 93.56 183 TRP A O 1
ATOM 1361 N N . LEU A 1 184 ? 13.056 -4.831 -2.075 1.00 91.94 184 LEU A N 1
ATOM 1362 C CA . LEU A 1 184 ? 13.079 -3.684 -1.172 1.00 91.94 184 LEU A CA 1
ATOM 1363 C C . LEU A 1 184 ? 11.702 -3.474 -0.523 1.00 91.94 184 LEU A C 1
ATOM 1365 O O . LEU A 1 184 ? 11.618 -3.338 0.696 1.00 91.94 184 LEU A O 1
ATOM 1369 N N . ALA A 1 185 ? 10.625 -3.524 -1.312 1.00 93.69 185 ALA A N 1
ATOM 1370 C CA . ALA A 1 185 ? 9.250 -3.385 -0.836 1.00 93.69 185 ALA A CA 1
ATOM 1371 C C . ALA A 1 185 ? 8.854 -4.472 0.162 1.00 93.69 185 ALA A C 1
ATOM 1373 O O . ALA A 1 185 ? 8.319 -4.161 1.223 1.00 93.69 185 ALA A O 1
ATOM 1374 N N . LEU A 1 186 ? 9.165 -5.734 -0.141 1.00 94.94 186 LEU A N 1
ATOM 1375 C CA . LEU A 1 186 ? 8.927 -6.853 0.768 1.00 94.94 186 LEU A CA 1
ATOM 1376 C C . LEU A 1 186 ? 9.702 -6.678 2.082 1.00 94.94 186 LEU A C 1
ATOM 1378 O O . LEU A 1 186 ? 9.148 -6.910 3.156 1.00 94.94 186 LEU A O 1
ATOM 1382 N N . SER A 1 187 ? 10.960 -6.236 2.010 1.00 93.81 187 SER A N 1
ATOM 1383 C CA . SER A 1 187 ? 11.810 -6.036 3.191 1.00 93.81 187 SER A CA 1
ATOM 1384 C C . SER A 1 187 ? 11.276 -4.914 4.082 1.00 93.81 187 SER A C 1
ATOM 1386 O O . SER A 1 187 ? 11.037 -5.129 5.270 1.00 93.81 187 SER A O 1
ATOM 1388 N N . ILE A 1 188 ? 11.015 -3.737 3.500 1.00 93.62 188 ILE A N 1
ATOM 1389 C CA . ILE A 1 188 ? 10.451 -2.588 4.223 1.00 93.62 188 ILE A CA 1
ATOM 1390 C C . ILE A 1 188 ? 9.074 -2.943 4.776 1.00 93.62 188 ILE A C 1
ATOM 1392 O O . ILE A 1 188 ? 8.799 -2.668 5.936 1.00 93.62 188 ILE A O 1
ATOM 1396 N N . GLY A 1 189 ? 8.226 -3.597 3.983 1.00 95.38 189 GLY A N 1
ATOM 1397 C CA . GLY A 1 189 ? 6.862 -3.935 4.376 1.00 95.38 189 GLY A CA 1
ATOM 1398 C C . GLY A 1 189 ? 6.814 -4.953 5.507 1.00 95.38 189 GLY A C 1
ATOM 1399 O O . GLY A 1 189 ? 5.961 -4.846 6.381 1.00 95.38 189 GLY A O 1
ATOM 1400 N N . THR A 1 190 ? 7.763 -5.890 5.547 1.00 95.88 190 THR A N 1
ATOM 1401 C CA . THR A 1 190 ? 7.895 -6.848 6.655 1.00 95.88 190 THR A CA 1
ATOM 1402 C C . THR A 1 190 ? 8.335 -6.150 7.937 1.00 95.88 190 THR A C 1
ATOM 1404 O O . THR A 1 190 ? 7.706 -6.337 8.976 1.00 95.88 190 THR A O 1
ATOM 1407 N N . VAL A 1 191 ? 9.369 -5.304 7.876 1.00 95.81 191 VAL A N 1
ATOM 1408 C CA . VAL A 1 191 ? 9.844 -4.545 9.048 1.00 95.81 191 VAL A CA 1
ATOM 1409 C C . VAL A 1 191 ? 8.760 -3.594 9.556 1.00 95.81 191 VAL A C 1
ATOM 1411 O O . VAL A 1 191 ? 8.488 -3.551 10.754 1.00 95.81 191 VAL A O 1
ATOM 1414 N N . LEU A 1 192 ? 8.107 -2.874 8.643 1.00 94.94 192 LEU A N 1
ATOM 1415 C CA . LEU A 1 192 ? 7.016 -1.958 8.954 1.00 94.94 192 LEU A CA 1
ATOM 1416 C C . LEU A 1 192 ? 5.826 -2.703 9.558 1.00 94.94 192 LEU A C 1
ATOM 1418 O O . LEU A 1 192 ? 5.292 -2.266 10.571 1.00 94.94 192 LEU A O 1
ATOM 1422 N N . GLY A 1 193 ? 5.443 -3.839 8.974 1.00 95.25 193 GLY A N 1
ATOM 1423 C CA . GLY A 1 193 ? 4.356 -4.668 9.475 1.00 95.25 193 GLY A CA 1
ATOM 1424 C C . GLY A 1 193 ? 4.634 -5.162 10.895 1.00 95.25 193 GLY A C 1
ATOM 1425 O O . GLY A 1 193 ? 3.846 -4.926 11.802 1.00 95.25 193 GLY A O 1
ATOM 1426 N N . LEU A 1 194 ? 5.798 -5.763 11.141 1.00 96.19 194 LEU A N 1
ATOM 1427 C CA . LEU A 1 194 ? 6.162 -6.224 12.486 1.00 96.19 194 LEU A CA 1
ATOM 1428 C C . LEU A 1 194 ? 6.229 -5.072 13.500 1.00 96.19 194 LEU A C 1
ATOM 1430 O O . LEU A 1 194 ? 5.729 -5.206 14.618 1.00 96.19 194 LEU A O 1
ATOM 1434 N N . GLY A 1 195 ? 6.791 -3.927 13.100 1.00 95.38 195 GLY A N 1
ATOM 1435 C CA . GLY A 1 195 ? 6.859 -2.730 13.937 1.00 95.38 195 GLY A CA 1
ATOM 1436 C C . GLY A 1 195 ? 5.475 -2.197 14.309 1.00 95.38 195 GLY A C 1
ATOM 1437 O O . GLY A 1 195 ? 5.203 -1.965 15.485 1.00 95.38 195 GLY A O 1
ATOM 1438 N N . LEU A 1 196 ? 4.575 -2.062 13.331 1.00 94.88 196 LEU A N 1
ATOM 1439 C CA . LEU A 1 196 ? 3.199 -1.619 13.566 1.00 94.88 196 LEU A CA 1
ATOM 1440 C C . LEU A 1 196 ? 2.383 -2.645 14.353 1.00 94.88 196 LEU A C 1
ATOM 1442 O O . LEU A 1 196 ? 1.531 -2.250 15.138 1.00 94.88 196 LEU A O 1
ATOM 1446 N N . PHE A 1 197 ? 2.647 -3.943 14.195 1.00 95.56 197 PHE A N 1
ATOM 1447 C CA . PHE A 1 197 ? 1.951 -4.989 14.946 1.00 95.56 197 PHE A CA 1
ATOM 1448 C C . PHE A 1 197 ? 2.277 -4.890 16.439 1.00 95.56 197 PHE A C 1
ATOM 1450 O O . PHE A 1 197 ? 1.376 -4.893 17.283 1.00 95.56 197 PHE A O 1
ATOM 1457 N N . ALA A 1 198 ? 3.568 -4.749 16.759 1.00 95.38 198 ALA A N 1
ATOM 1458 C CA . ALA A 1 198 ? 4.043 -4.565 18.126 1.00 95.38 198 ALA A CA 1
ATOM 1459 C C . ALA A 1 198 ? 3.586 -3.219 18.714 1.00 95.38 198 ALA A C 1
ATOM 1461 O O . ALA A 1 198 ? 3.196 -3.151 19.878 1.00 95.38 198 ALA A O 1
ATOM 1462 N N . ALA A 1 199 ? 3.580 -2.161 17.900 1.00 94.31 199 ALA A N 1
ATOM 1463 C CA . ALA A 1 199 ? 3.200 -0.813 18.314 1.00 94.31 199 ALA A CA 1
ATOM 1464 C C . ALA A 1 199 ? 1.699 -0.497 18.158 1.00 94.31 199 ALA A C 1
ATOM 1466 O O . ALA A 1 199 ? 1.300 0.637 18.412 1.00 94.31 199 ALA A O 1
ATOM 1467 N N . ALA A 1 200 ? 0.851 -1.457 17.773 1.00 94.25 200 ALA A N 1
ATOM 1468 C CA . ALA A 1 200 ? -0.555 -1.196 17.443 1.00 94.25 200 ALA A CA 1
ATOM 1469 C C . ALA A 1 200 ? -1.304 -0.504 18.592 1.00 94.25 200 ALA A C 1
ATOM 1471 O O . ALA A 1 200 ? -1.952 0.519 18.399 1.00 94.25 200 ALA A O 1
ATOM 1472 N N . GLU A 1 201 ? -1.163 -1.027 19.808 1.00 94.75 201 GLU A N 1
ATOM 1473 C CA . GLU A 1 201 ? -1.819 -0.505 21.007 1.00 94.75 201 GLU A CA 1
ATOM 1474 C C . GLU A 1 201 ? -1.346 0.899 21.423 1.00 94.75 201 GLU A C 1
ATOM 1476 O O . GLU A 1 201 ? -2.200 1.781 21.561 1.00 94.75 201 GLU A O 1
ATOM 1481 N N . PRO A 1 202 ? -0.034 1.174 21.585 1.00 95.38 202 PRO A N 1
ATOM 1482 C CA . PRO A 1 202 ? 0.418 2.525 21.909 1.00 95.38 202 PRO A CA 1
ATOM 1483 C C . PRO A 1 202 ? 0.099 3.537 20.800 1.00 95.38 202 PRO A C 1
ATOM 1485 O O . PRO A 1 202 ? -0.243 4.673 21.119 1.00 95.38 202 PRO A O 1
ATOM 1488 N N . LEU A 1 203 ? 0.137 3.143 19.521 1.00 93.62 203 LEU A N 1
ATOM 1489 C CA . LEU A 1 203 ? -0.241 4.025 18.411 1.00 93.62 203 LEU A CA 1
ATOM 1490 C C . LEU A 1 203 ? -1.739 4.351 18.418 1.00 93.62 203 LEU A C 1
ATOM 1492 O O . LEU A 1 203 ? -2.108 5.514 18.256 1.00 93.62 203 LEU A O 1
ATOM 1496 N N . CYS A 1 204 ? -2.602 3.361 18.663 1.00 93.50 204 CYS A N 1
ATOM 1497 C CA . CYS A 1 204 ? -4.046 3.590 18.757 1.00 93.50 204 CYS A CA 1
ATOM 1498 C C . CYS A 1 204 ? -4.402 4.489 19.951 1.00 93.50 204 CYS A C 1
ATOM 1500 O O . CYS A 1 204 ? -5.235 5.382 19.812 1.00 93.50 204 CYS A O 1
ATOM 1502 N N . ARG A 1 205 ? -3.734 4.320 21.104 1.00 93.19 205 ARG A N 1
ATOM 1503 C CA . ARG A 1 205 ? -3.891 5.237 22.249 1.00 93.19 205 ARG A CA 1
ATOM 1504 C C . ARG A 1 205 ? -3.411 6.649 21.928 1.00 93.19 205 ARG A C 1
ATOM 1506 O O . ARG A 1 205 ? -4.087 7.610 22.280 1.00 93.19 205 ARG A O 1
ATOM 1513 N N . ALA A 1 206 ? -2.267 6.783 21.254 1.00 91.56 206 ALA A N 1
ATOM 1514 C CA . ALA A 1 206 ? -1.710 8.084 20.882 1.00 91.56 206 ALA A CA 1
ATOM 1515 C C . ALA A 1 206 ? -2.626 8.868 19.927 1.00 91.56 206 ALA A C 1
ATOM 1517 O O . ALA A 1 206 ? -2.663 10.094 19.985 1.00 91.56 206 ALA A O 1
ATOM 1518 N N . LEU A 1 207 ? -3.398 8.169 19.091 1.00 87.75 207 LEU A N 1
ATOM 1519 C CA . LEU A 1 207 ? -4.419 8.754 18.215 1.00 87.75 207 LEU A CA 1
ATOM 1520 C C . LEU A 1 207 ? -5.769 9.008 18.909 1.00 87.75 207 LEU A C 1
ATOM 1522 O O . LEU A 1 207 ? -6.731 9.387 18.247 1.00 87.75 207 LEU A O 1
ATOM 1526 N N . GLY A 1 208 ? -5.848 8.833 20.231 1.00 86.88 208 GLY A N 1
ATOM 1527 C CA . GLY A 1 208 ? -7.040 9.144 21.022 1.00 86.88 208 GLY A CA 1
ATOM 1528 C C . GLY A 1 208 ? -8.016 7.982 21.206 1.00 86.88 208 GLY A C 1
ATOM 1529 O O . GLY A 1 208 ? -9.117 8.201 21.704 1.00 86.88 208 GLY A O 1
ATOM 1530 N N . GLY A 1 209 ? -7.639 6.749 20.850 1.00 89.38 209 GLY A N 1
ATOM 1531 C CA . GLY A 1 209 ? -8.456 5.568 21.130 1.00 89.38 209 GLY A CA 1
ATOM 1532 C C . GLY A 1 209 ? -8.626 5.340 22.636 1.00 89.38 209 GLY A C 1
ATOM 1533 O O . GLY A 1 209 ? -7.638 5.257 23.370 1.00 89.38 209 GLY A O 1
ATOM 1534 N N . GLN A 1 210 ? -9.872 5.202 23.096 1.00 90.00 210 GLN A N 1
ATOM 1535 C CA . GLN A 1 210 ? -10.225 4.913 24.492 1.00 90.00 210 GLN A CA 1
ATOM 1536 C C . GLN A 1 210 ? -11.367 3.893 24.583 1.00 90.00 210 GLN A C 1
ATOM 1538 O O . GLN A 1 210 ? -12.187 3.796 23.671 1.00 90.00 210 GLN A O 1
ATOM 1543 N N . GLY A 1 211 ? -11.424 3.147 25.692 1.00 93.62 211 GLY A N 1
ATOM 1544 C CA . GLY A 1 211 ? -12.473 2.156 25.953 1.00 93.62 211 GLY A CA 1
ATOM 1545 C C . GLY A 1 211 ? -12.622 1.137 24.820 1.00 93.62 211 GLY A C 1
ATOM 1546 O O . GLY A 1 211 ? -11.630 0.666 24.266 1.00 93.62 211 GLY A O 1
ATOM 1547 N N . GLU A 1 212 ? -13.865 0.853 24.441 1.00 92.69 212 GLU A N 1
ATOM 1548 C CA . GLU A 1 212 ? -14.208 -0.079 23.361 1.00 92.69 212 GLU A CA 1
ATOM 1549 C C . GLU A 1 212 ? -13.590 0.315 22.006 1.00 92.69 212 GLU A C 1
ATOM 1551 O O . GLU A 1 212 ? -13.112 -0.540 21.263 1.00 92.69 212 GLU A O 1
ATOM 1556 N N . VAL A 1 213 ? -13.500 1.616 21.700 1.00 92.81 213 VAL A N 1
ATOM 1557 C CA . VAL A 1 213 ? -12.901 2.110 20.445 1.00 92.81 213 VAL A CA 1
ATOM 1558 C C . VAL A 1 213 ? -11.427 1.715 20.342 1.00 92.81 213 VAL A C 1
ATOM 1560 O O . VAL A 1 213 ? -10.951 1.379 19.257 1.00 92.81 213 VAL A O 1
ATOM 1563 N N . LEU A 1 214 ? -10.696 1.727 21.463 1.00 94.69 214 LEU A N 1
ATOM 1564 C CA . LEU A 1 214 ? -9.297 1.300 21.485 1.00 94.69 214 LEU A CA 1
ATOM 1565 C C . LEU A 1 214 ? -9.169 -0.190 21.157 1.00 94.69 214 LEU A C 1
ATOM 1567 O O . LEU A 1 214 ? -8.309 -0.561 20.360 1.00 94.69 214 LEU A O 1
ATOM 1571 N N . GLU A 1 215 ? -10.013 -1.036 21.746 1.00 95.12 215 GLU A N 1
ATOM 1572 C CA . GLU A 1 215 ? -9.987 -2.481 21.499 1.00 95.12 215 GLU A CA 1
ATOM 1573 C C . GLU A 1 215 ? -10.284 -2.801 20.030 1.00 95.12 215 GLU A C 1
ATOM 1575 O O . GLU A 1 215 ? -9.549 -3.573 19.403 1.00 95.12 215 GLU A O 1
ATOM 1580 N N . GLN A 1 216 ? -11.289 -2.139 19.446 1.00 93.19 216 GLN A N 1
ATOM 1581 C CA . GLN A 1 216 ? -11.632 -2.273 18.027 1.00 93.19 216 GLN A CA 1
ATOM 1582 C C . GLN A 1 216 ? -10.486 -1.782 17.124 1.00 93.19 216 GLN A C 1
ATOM 1584 O O . GLN A 1 216 ? -10.077 -2.489 16.199 1.00 93.19 216 GLN A O 1
ATOM 1589 N N . ALA A 1 217 ? -9.900 -0.615 17.423 1.00 94.06 217 ALA A N 1
ATOM 1590 C CA . ALA A 1 217 ? -8.781 -0.052 16.664 1.00 94.06 217 ALA A CA 1
ATOM 1591 C C . ALA A 1 217 ? -7.551 -0.968 16.669 1.00 94.06 217 ALA A C 1
ATOM 1593 O O . ALA A 1 217 ? -6.945 -1.207 15.622 1.00 94.06 217 ALA A O 1
ATOM 1594 N N . VAL A 1 218 ? -7.184 -1.512 17.834 1.00 96.38 218 VAL A N 1
ATOM 1595 C CA . VAL A 1 218 ? -6.037 -2.421 17.973 1.00 96.38 218 VAL A CA 1
ATOM 1596 C C . VAL A 1 218 ? -6.289 -3.731 17.243 1.00 96.38 218 VAL A C 1
ATOM 1598 O O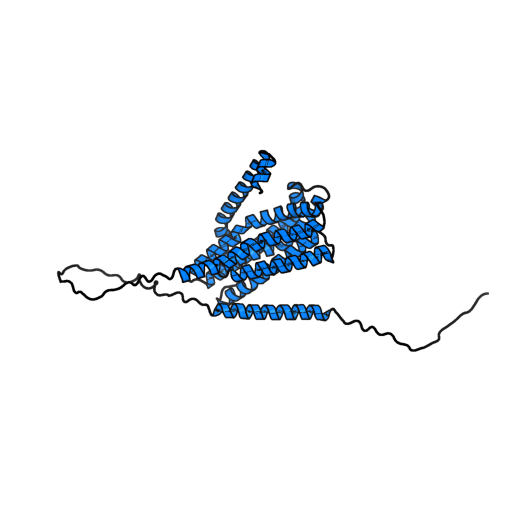 . VAL A 1 218 ? -5.393 -4.221 16.555 1.00 96.38 218 VAL A O 1
ATOM 1601 N N . THR A 1 219 ? -7.500 -4.274 17.358 1.00 95.75 219 THR A N 1
ATOM 1602 C CA . THR A 1 219 ? -7.900 -5.515 16.686 1.00 95.75 219 THR A CA 1
ATOM 1603 C C . THR A 1 219 ? -7.802 -5.373 15.171 1.00 95.75 219 THR A C 1
ATOM 1605 O O . THR A 1 219 ? -7.128 -6.174 14.521 1.00 95.75 219 THR A O 1
ATOM 1608 N N . TYR A 1 220 ? -8.386 -4.313 14.611 1.00 94.56 220 TYR A N 1
ATOM 1609 C CA . TYR A 1 220 ? -8.288 -4.023 13.183 1.00 94.56 220 TYR A CA 1
ATOM 1610 C C . TYR A 1 220 ? -6.844 -3.776 12.742 1.00 94.56 220 TYR A C 1
ATOM 1612 O O . TYR A 1 220 ? -6.380 -4.390 11.782 1.00 94.56 220 TYR A O 1
ATOM 1620 N N . THR A 1 221 ? -6.103 -2.936 13.474 1.00 95.25 221 THR A N 1
ATOM 1621 C CA . THR A 1 221 ? -4.714 -2.590 13.136 1.00 95.25 221 THR A CA 1
ATOM 1622 C C . THR A 1 221 ? -3.834 -3.833 13.098 1.00 95.25 221 THR A C 1
ATOM 1624 O O . THR A 1 221 ? -3.090 -4.016 12.141 1.00 95.25 221 THR A O 1
ATOM 1627 N N . ARG A 1 222 ? -3.934 -4.722 14.096 1.00 96.38 222 ARG A N 1
ATOM 1628 C CA . ARG A 1 222 ? -3.164 -5.975 14.135 1.00 96.38 222 ARG A CA 1
ATOM 1629 C C . ARG A 1 222 ? -3.535 -6.928 13.003 1.00 96.38 222 ARG A C 1
ATOM 1631 O O . ARG A 1 222 ? -2.642 -7.594 12.485 1.00 96.38 222 ARG A O 1
ATOM 1638 N N . ALA A 1 223 ? -4.807 -6.978 12.608 1.00 95.00 223 ALA A N 1
ATOM 1639 C CA . ALA A 1 223 ? -5.250 -7.786 11.478 1.00 95.00 223 ALA A CA 1
ATOM 1640 C C . ALA A 1 223 ? -4.659 -7.266 10.155 1.00 95.00 223 ALA A C 1
ATOM 1642 O O . ALA A 1 223 ? -3.927 -7.989 9.478 1.00 95.00 223 ALA A O 1
ATOM 1643 N N . ILE A 1 224 ? -4.893 -5.995 9.815 1.00 94.06 224 ILE A N 1
ATOM 1644 C CA . ILE A 1 224 ? -4.501 -5.433 8.511 1.00 94.06 224 ILE A CA 1
ATOM 1645 C C . ILE A 1 224 ? -2.983 -5.306 8.334 1.00 94.06 224 ILE A C 1
ATOM 1647 O O . ILE A 1 224 ? -2.466 -5.436 7.224 1.00 94.06 224 ILE A O 1
ATOM 1651 N N . VAL A 1 225 ? -2.238 -5.084 9.419 1.00 94.81 225 VAL A N 1
ATOM 1652 C CA . VAL A 1 225 ? -0.783 -4.879 9.392 1.00 94.81 225 VAL A CA 1
ATOM 1653 C C . VAL A 1 225 ? -0.012 -6.071 8.824 1.00 94.81 225 VAL A C 1
ATOM 1655 O O . VAL A 1 225 ? 1.032 -5.885 8.196 1.00 94.81 225 VAL A O 1
ATOM 1658 N N . LEU A 1 226 ? -0.531 -7.291 8.967 1.00 94.44 226 LEU A N 1
ATOM 1659 C CA . LEU A 1 226 ? 0.062 -8.481 8.345 1.00 94.44 226 LEU A CA 1
ATOM 1660 C C . LEU A 1 226 ? -0.037 -8.446 6.805 1.00 94.44 226 LEU A C 1
ATOM 1662 O O . LEU A 1 226 ? 0.683 -9.164 6.108 1.00 94.44 226 LEU A O 1
ATOM 1666 N N . GLY A 1 227 ? -0.894 -7.578 6.264 1.00 93.62 227 GLY A N 1
ATOM 1667 C CA . GLY A 1 227 ? -0.994 -7.243 4.847 1.00 93.62 227 GLY A CA 1
ATOM 1668 C C . GLY A 1 227 ? -0.018 -6.157 4.380 1.00 93.62 227 GLY A C 1
ATOM 1669 O O . GLY A 1 227 ? 0.136 -5.989 3.172 1.00 93.62 227 GLY A O 1
ATOM 1670 N N . ALA A 1 228 ? 0.686 -5.450 5.277 1.00 94.00 228 ALA A N 1
ATOM 1671 C CA . ALA A 1 228 ? 1.610 -4.367 4.910 1.00 94.00 228 ALA A CA 1
ATOM 1672 C C . ALA A 1 228 ? 2.686 -4.771 3.876 1.00 94.00 228 ALA A C 1
ATOM 1674 O O . ALA A 1 228 ? 2.911 -4.001 2.937 1.00 94.00 228 ALA A O 1
ATOM 1675 N N . PRO A 1 229 ? 3.309 -5.970 3.948 1.00 95.88 229 PRO A N 1
ATOM 1676 C CA . PRO A 1 229 ? 4.201 -6.440 2.887 1.00 95.88 229 PRO A CA 1
ATOM 1677 C C . PRO A 1 229 ? 3.501 -6.556 1.528 1.00 95.88 229 PRO A C 1
ATOM 1679 O O . PRO A 1 229 ? 4.058 -6.137 0.515 1.00 95.88 229 PRO A O 1
ATOM 1682 N N . GLY A 1 230 ? 2.266 -7.068 1.508 1.00 95.50 230 GLY A N 1
ATOM 1683 C CA . GLY A 1 230 ? 1.440 -7.161 0.303 1.00 95.50 230 GLY A CA 1
ATOM 1684 C C . GLY A 1 230 ? 1.133 -5.787 -0.292 1.00 95.50 230 GLY A C 1
ATOM 1685 O O . GLY A 1 230 ? 1.340 -5.581 -1.486 1.00 95.50 230 GLY A O 1
ATOM 1686 N N . ILE A 1 231 ? 0.753 -4.818 0.547 1.00 94.62 231 ILE A N 1
ATOM 1687 C CA . ILE A 1 231 ? 0.477 -3.434 0.128 1.00 94.62 231 ILE A CA 1
ATOM 1688 C C . ILE A 1 231 ? 1.712 -2.800 -0.531 1.00 94.62 231 ILE A C 1
ATOM 1690 O O . ILE A 1 231 ? 1.622 -2.220 -1.616 1.00 94.62 231 ILE A O 1
ATOM 1694 N N . LEU A 1 232 ? 2.895 -2.931 0.080 1.00 95.38 232 LEU A N 1
ATOM 1695 C CA . LEU A 1 232 ? 4.113 -2.361 -0.505 1.00 95.38 232 LEU A CA 1
ATOM 1696 C C . LEU A 1 232 ? 4.540 -3.078 -1.787 1.00 95.38 232 LEU A C 1
ATOM 1698 O O . LEU A 1 232 ? 5.012 -2.422 -2.718 1.00 95.38 232 LEU A O 1
ATOM 1702 N N . ILE A 1 233 ? 4.337 -4.396 -1.876 1.00 96.12 233 ILE A N 1
ATOM 1703 C CA . ILE A 1 233 ? 4.525 -5.145 -3.124 1.00 96.12 233 ILE A CA 1
ATOM 1704 C C . ILE A 1 233 ? 3.613 -4.591 -4.220 1.00 96.12 233 ILE A C 1
ATOM 1706 O O . ILE A 1 233 ? 4.093 -4.352 -5.328 1.00 96.12 233 ILE A O 1
ATOM 1710 N N . VAL A 1 234 ? 2.332 -4.346 -3.926 1.00 94.56 234 VAL A N 1
ATOM 1711 C CA . VAL A 1 234 ? 1.387 -3.738 -4.876 1.00 94.56 234 VAL A CA 1
ATOM 1712 C C . VAL A 1 234 ? 1.898 -2.377 -5.344 1.00 94.56 234 VAL A C 1
ATOM 1714 O O . VAL A 1 234 ? 1.925 -2.121 -6.546 1.00 94.56 234 VAL A O 1
ATOM 1717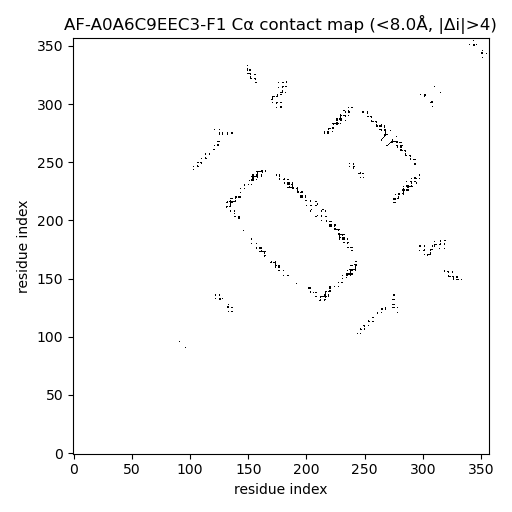 N N . HIS A 1 235 ? 2.373 -1.518 -4.440 1.00 93.12 235 HIS A N 1
ATOM 1718 C CA . HIS A 1 235 ? 2.934 -0.215 -4.809 1.00 93.12 235 HIS A CA 1
ATOM 1719 C C . HIS A 1 235 ? 4.178 -0.321 -5.700 1.00 93.12 235 HIS A C 1
ATOM 1721 O O . HIS A 1 235 ? 4.245 0.347 -6.735 1.00 93.12 235 HIS A O 1
ATOM 1727 N N . ALA A 1 236 ? 5.145 -1.169 -5.348 1.00 93.75 236 ALA A N 1
ATOM 1728 C CA . ALA A 1 236 ? 6.346 -1.367 -6.157 1.00 93.75 236 ALA A CA 1
ATOM 1729 C C . ALA A 1 236 ? 6.013 -1.977 -7.526 1.00 93.75 236 ALA A C 1
ATOM 1731 O O . ALA A 1 236 ? 6.489 -1.491 -8.552 1.00 93.75 236 ALA A O 1
ATOM 1732 N N . ALA A 1 237 ? 5.134 -2.981 -7.568 1.00 93.88 237 ALA A N 1
ATOM 1733 C CA . ALA A 1 237 ? 4.689 -3.592 -8.813 1.00 93.88 237 ALA A CA 1
ATOM 1734 C C . ALA A 1 237 ? 3.924 -2.598 -9.694 1.00 93.88 237 ALA A C 1
ATOM 1736 O O . ALA A 1 237 ? 4.178 -2.529 -10.897 1.00 93.88 237 ALA A O 1
ATOM 1737 N N . ASN A 1 238 ? 3.056 -1.771 -9.106 1.00 92.31 238 ASN A N 1
ATOM 1738 C CA . ASN A 1 238 ? 2.403 -0.672 -9.813 1.00 92.31 238 ASN A CA 1
ATOM 1739 C C . ASN A 1 238 ? 3.436 0.265 -10.444 1.00 92.31 238 ASN A C 1
ATOM 1741 O O . ASN A 1 238 ? 3.255 0.678 -11.588 1.00 92.31 238 ASN A O 1
ATOM 1745 N N . GLY A 1 239 ? 4.544 0.540 -9.749 1.00 90.31 239 GLY A N 1
ATOM 1746 C CA . GLY A 1 239 ? 5.651 1.310 -10.305 1.00 90.31 239 GLY A CA 1
ATOM 1747 C C . GLY A 1 239 ? 6.296 0.648 -11.526 1.00 90.31 239 GLY A C 1
ATOM 1748 O O . GLY A 1 239 ? 6.540 1.314 -12.532 1.00 90.31 239 GLY A O 1
ATOM 1749 N N . ILE A 1 240 ? 6.496 -0.674 -11.495 1.00 93.19 240 ILE A N 1
ATOM 1750 C CA . ILE A 1 240 ? 7.015 -1.439 -12.643 1.00 93.19 240 ILE A CA 1
ATOM 1751 C C . ILE A 1 240 ? 6.072 -1.314 -13.838 1.00 93.19 240 ILE A C 1
ATOM 1753 O O . ILE A 1 240 ? 6.496 -0.904 -14.916 1.00 93.19 240 ILE A O 1
ATOM 1757 N N . PHE A 1 241 ? 4.794 -1.659 -13.671 1.00 91.75 241 PHE A N 1
ATOM 1758 C CA . PHE A 1 241 ? 3.841 -1.658 -14.785 1.00 91.75 241 PHE A CA 1
ATOM 1759 C C . PHE A 1 241 ? 3.600 -0.258 -15.341 1.00 91.75 241 PHE A C 1
ATOM 1761 O O . PHE A 1 241 ? 3.487 -0.120 -16.558 1.00 91.75 241 PHE A O 1
ATOM 1768 N N . ARG A 1 242 ? 3.616 0.768 -14.485 1.00 88.50 242 ARG A N 1
ATOM 1769 C CA . ARG A 1 242 ? 3.540 2.167 -14.910 1.00 88.50 242 ARG A CA 1
ATOM 1770 C C . ARG A 1 242 ? 4.772 2.589 -15.703 1.00 88.50 242 ARG A C 1
ATOM 1772 O O . ARG A 1 242 ? 4.637 3.192 -16.763 1.00 88.50 242 ARG A O 1
ATOM 1779 N N . GLY A 1 243 ? 5.969 2.200 -15.261 1.00 86.94 243 GLY A N 1
ATOM 1780 C CA . GLY A 1 243 ? 7.207 2.431 -16.014 1.00 86.94 243 GLY A CA 1
ATOM 1781 C C . GLY A 1 243 ? 7.237 1.701 -17.363 1.00 86.94 243 GLY A C 1
ATOM 1782 O O . GLY A 1 243 ? 7.802 2.205 -18.329 1.00 86.94 243 GLY A O 1
ATOM 1783 N N . LEU A 1 244 ? 6.574 0.544 -17.453 1.00 88.56 244 LEU A N 1
ATOM 1784 C CA . LEU A 1 244 ? 6.388 -0.220 -18.692 1.00 88.56 244 LEU A CA 1
ATOM 1785 C C . LEU A 1 244 ? 5.220 0.278 -19.564 1.00 88.56 244 LEU A C 1
ATOM 1787 O O . LEU A 1 244 ? 5.007 -0.287 -20.637 1.00 88.56 244 LEU A O 1
ATOM 1791 N N . GLN A 1 245 ? 4.456 1.283 -19.119 1.00 86.44 245 GLN A N 1
ATOM 1792 C CA . GLN A 1 245 ? 3.236 1.777 -19.777 1.00 86.44 245 GLN A CA 1
ATOM 1793 C C . GLN A 1 245 ? 2.155 0.692 -19.960 1.00 86.44 245 GLN A C 1
ATOM 1795 O O . GLN A 1 245 ? 1.463 0.627 -20.979 1.00 86.44 245 GLN A O 1
ATOM 1800 N N . LYS A 1 246 ? 2.022 -0.202 -18.974 1.00 86.56 246 LYS A N 1
ATOM 1801 C CA . LYS A 1 246 ? 1.081 -1.336 -18.961 1.00 86.56 246 LYS A CA 1
ATOM 1802 C C . LYS A 1 246 ? 0.057 -1.232 -17.830 1.00 86.56 246 LYS A C 1
ATOM 1804 O O . LYS A 1 246 ? -0.248 -2.214 -17.152 1.00 86.56 246 LYS A O 1
ATOM 1809 N N . ASP A 1 247 ? -0.537 -0.051 -17.696 1.00 80.56 247 ASP A N 1
ATOM 1810 C CA . ASP A 1 247 ? -1.468 0.326 -16.617 1.00 80.56 247 ASP A CA 1
ATOM 1811 C C . ASP A 1 247 ? -2.776 -0.490 -16.605 1.00 80.56 247 ASP A C 1
ATOM 1813 O O . ASP A 1 247 ? -3.510 -0.535 -15.622 1.00 80.56 247 ASP A O 1
ATOM 1817 N N . ARG A 1 248 ? -3.084 -1.207 -17.691 1.00 84.44 248 ARG A N 1
ATOM 1818 C CA . ARG A 1 248 ? -4.236 -2.124 -17.722 1.00 84.44 248 ARG A CA 1
ATOM 1819 C C . ARG A 1 248 ? -4.102 -3.254 -16.705 1.00 84.44 248 ARG A C 1
ATOM 1821 O O . ARG A 1 248 ? -5.104 -3.693 -16.153 1.00 84.44 248 ARG A O 1
ATOM 1828 N N . ILE A 1 249 ? -2.883 -3.734 -16.467 1.00 87.81 249 ILE A N 1
ATOM 1829 C CA . ILE A 1 249 ? -2.637 -4.839 -15.533 1.00 87.81 249 ILE A CA 1
ATOM 1830 C C . ILE A 1 249 ? -2.875 -4.377 -14.097 1.00 87.81 249 ILE A C 1
ATOM 1832 O O . ILE A 1 249 ? -3.497 -5.103 -13.323 1.00 87.81 249 ILE A O 1
ATOM 1836 N N . THR A 1 250 ? -2.441 -3.161 -13.764 1.00 87.75 250 THR A N 1
ATOM 1837 C CA . THR A 1 250 ? -2.643 -2.569 -12.436 1.00 87.75 250 THR A CA 1
ATOM 1838 C C . THR A 1 250 ? -4.111 -2.251 -12.188 1.00 87.75 250 THR A C 1
ATOM 1840 O O . THR A 1 250 ? -4.604 -2.511 -11.095 1.00 87.75 250 THR A O 1
ATOM 1843 N N . LEU A 1 251 ? -4.847 -1.805 -13.212 1.00 86.12 251 LEU A N 1
ATOM 1844 C CA . LEU A 1 251 ? -6.297 -1.631 -13.123 1.00 86.12 251 LEU A CA 1
ATOM 1845 C C . LEU A 1 251 ? -7.026 -2.956 -12.861 1.00 86.12 251 LEU A C 1
ATOM 1847 O O . LEU A 1 251 ? -7.869 -3.020 -11.971 1.00 86.12 251 LEU A O 1
ATOM 1851 N N . ILE A 1 252 ? -6.713 -4.015 -13.617 1.00 89.25 252 ILE A N 1
ATOM 1852 C CA . ILE A 1 252 ? -7.345 -5.331 -13.424 1.00 89.25 252 ILE A CA 1
ATOM 1853 C C . ILE A 1 252 ? -7.046 -5.862 -12.019 1.00 89.25 252 ILE A C 1
ATOM 1855 O O . ILE A 1 252 ? -7.943 -6.403 -11.377 1.00 89.25 252 ILE A O 1
ATOM 1859 N N . ALA A 1 253 ? -5.818 -5.672 -11.528 1.00 89.44 253 ALA A N 1
ATOM 1860 C CA . ALA A 1 253 ? -5.451 -6.038 -10.166 1.00 89.44 253 ALA A CA 1
ATOM 1861 C C . ALA A 1 253 ? -6.256 -5.249 -9.125 1.00 89.44 253 ALA A C 1
ATOM 1863 O O . ALA A 1 253 ? -6.777 -5.854 -8.198 1.00 89.44 253 ALA A O 1
ATOM 1864 N N . ALA A 1 254 ? -6.396 -3.930 -9.294 1.00 86.31 254 ALA A N 1
ATOM 1865 C CA . ALA A 1 254 ? -7.156 -3.075 -8.383 1.00 86.31 254 ALA A CA 1
ATOM 1866 C C . ALA A 1 254 ? -8.642 -3.454 -8.337 1.00 86.31 254 ALA A C 1
ATOM 1868 O O . ALA A 1 254 ? -9.193 -3.651 -7.260 1.00 86.31 254 ALA A O 1
ATOM 1869 N N . VAL A 1 255 ? -9.279 -3.633 -9.498 1.00 87.62 255 VAL A N 1
ATOM 1870 C CA . VAL A 1 255 ? -10.692 -4.038 -9.574 1.00 87.62 255 VAL A CA 1
ATOM 1871 C C . VAL A 1 255 ? -10.885 -5.450 -9.024 1.00 87.62 255 VAL A C 1
ATOM 1873 O O . VAL A 1 255 ? -11.795 -5.683 -8.236 1.00 87.62 255 VAL A O 1
ATOM 1876 N N . GLY A 1 256 ? -10.021 -6.396 -9.402 1.00 90.12 256 GLY A N 1
ATOM 1877 C CA . GLY A 1 256 ? -10.078 -7.766 -8.893 1.00 90.12 256 GLY A CA 1
ATOM 1878 C C . GLY A 1 256 ? -9.866 -7.831 -7.382 1.00 90.12 256 GLY A C 1
ATOM 1879 O O . GLY A 1 256 ? -10.594 -8.540 -6.698 1.00 90.12 256 GLY A O 1
ATOM 1880 N N . GLY A 1 257 ? -8.915 -7.057 -6.860 1.00 90.06 257 GLY A N 1
ATOM 1881 C CA . GLY A 1 257 ? -8.661 -6.928 -5.430 1.00 90.06 257 GLY A CA 1
ATOM 1882 C C . GLY A 1 257 ? -9.833 -6.322 -4.673 1.00 90.06 257 GLY A C 1
ATOM 1883 O O . GLY A 1 257 ? -10.219 -6.872 -3.650 1.00 90.06 257 GLY A O 1
ATOM 1884 N N . ALA A 1 258 ? -10.452 -5.267 -5.207 1.00 87.19 258 ALA A N 1
ATOM 1885 C CA . ALA A 1 258 ? -11.646 -4.674 -4.613 1.00 87.19 258 ALA A CA 1
ATOM 1886 C C . ALA A 1 258 ? -12.810 -5.671 -4.557 1.00 87.19 258 ALA A C 1
ATOM 1888 O O . ALA A 1 258 ? -13.433 -5.823 -3.514 1.00 87.19 258 ALA A O 1
ATOM 1889 N N . VAL A 1 259 ? -13.051 -6.425 -5.635 1.00 90.81 259 VAL A N 1
ATOM 1890 C CA . VAL A 1 259 ? -14.080 -7.478 -5.645 1.00 90.81 259 VAL A CA 1
ATOM 1891 C C . VAL A 1 259 ? -13.769 -8.569 -4.619 1.00 90.81 259 VAL A C 1
ATOM 1893 O O . VAL A 1 259 ? -14.657 -8.965 -3.868 1.00 90.81 259 VAL A O 1
ATOM 1896 N N . VAL A 1 260 ? -12.523 -9.055 -4.571 1.00 92.69 260 VAL A N 1
ATOM 1897 C CA . VAL A 1 260 ? -12.101 -10.071 -3.593 1.00 92.69 260 VAL A CA 1
ATOM 1898 C C . VAL A 1 260 ? -12.295 -9.561 -2.170 1.00 92.69 260 VAL A C 1
ATOM 1900 O O . VAL A 1 260 ? -12.867 -10.274 -1.355 1.00 92.69 260 VAL A O 1
ATOM 1903 N N . ASN A 1 261 ? -11.878 -8.330 -1.887 1.00 92.69 261 ASN A N 1
ATOM 1904 C CA . ASN A 1 261 ? -12.046 -7.705 -0.584 1.00 92.69 261 ASN A CA 1
ATOM 1905 C C . ASN A 1 261 ? -13.516 -7.597 -0.194 1.00 92.69 261 ASN A C 1
ATOM 1907 O O . ASN A 1 261 ? -13.888 -8.156 0.823 1.00 92.69 261 ASN A O 1
ATOM 1911 N N . THR A 1 262 ? -14.369 -7.007 -1.036 1.00 89.19 262 THR A N 1
ATOM 1912 C CA . THR A 1 262 ? -15.802 -6.858 -0.738 1.00 89.19 262 THR A CA 1
ATOM 1913 C C . THR A 1 262 ? -16.478 -8.203 -0.469 1.00 89.19 262 THR A C 1
ATOM 1915 O O . THR A 1 262 ? -17.285 -8.324 0.450 1.00 89.19 262 THR A O 1
ATOM 1918 N N . VAL A 1 263 ? -16.148 -9.241 -1.245 1.00 93.00 263 VAL A N 1
ATOM 1919 C CA . VAL A 1 263 ? -16.679 -10.594 -1.015 1.00 93.00 263 VAL A CA 1
ATOM 1920 C C . VAL A 1 263 ? -16.192 -11.156 0.323 1.00 93.00 263 VAL A C 1
ATOM 1922 O O . VAL A 1 263 ? -16.979 -11.762 1.052 1.00 93.00 263 VAL A O 1
ATOM 1925 N N . LEU A 1 264 ? -14.916 -10.954 0.658 1.00 92.69 264 LEU A N 1
ATOM 1926 C CA . LEU A 1 264 ? -14.340 -11.398 1.926 1.00 92.69 264 LEU A CA 1
ATOM 1927 C C . LEU A 1 264 ? -14.864 -10.598 3.121 1.00 92.69 264 LEU A C 1
ATOM 1929 O O . LEU A 1 264 ? -15.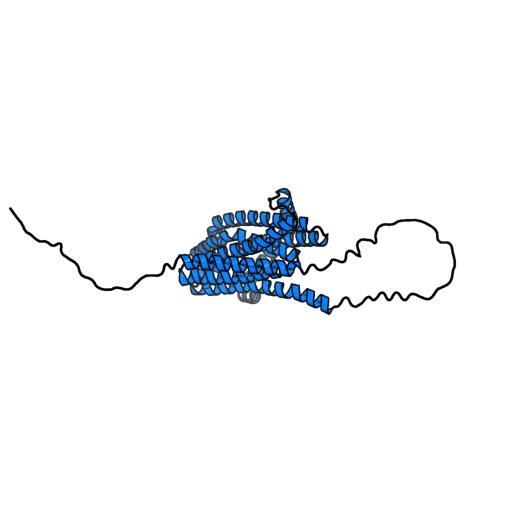079 -11.200 4.165 1.00 92.69 264 LEU A O 1
ATOM 1933 N N . ASP A 1 265 ? -15.131 -9.302 2.982 1.00 90.81 265 ASP A N 1
ATOM 1934 C CA . ASP A 1 265 ? -15.763 -8.492 4.024 1.00 90.81 265 ASP A CA 1
ATOM 1935 C C . ASP A 1 265 ? -17.162 -9.015 4.317 1.00 90.81 265 ASP A C 1
ATOM 1937 O O . ASP A 1 265 ? -17.479 -9.309 5.463 1.00 90.81 265 ASP A O 1
ATOM 1941 N N . VAL A 1 266 ? -17.992 -9.226 3.290 1.00 89.75 266 VAL A N 1
ATOM 1942 C CA . VAL A 1 266 ? -19.327 -9.814 3.481 1.00 89.75 266 VAL A CA 1
ATOM 1943 C C . VAL A 1 266 ? -19.221 -11.183 4.161 1.00 89.75 266 VAL A C 1
ATOM 1945 O O . VAL A 1 266 ? -19.963 -11.472 5.099 1.00 89.75 266 VAL A O 1
ATOM 1948 N N . LEU A 1 267 ? -18.270 -12.021 3.748 1.00 93.12 267 LEU A N 1
ATOM 1949 C CA . LEU A 1 267 ? -18.075 -13.338 4.349 1.00 93.12 267 LEU A CA 1
ATOM 1950 C C . LEU A 1 267 ? -17.608 -13.253 5.812 1.00 93.12 267 LEU A C 1
ATOM 1952 O O . LEU A 1 267 ? -18.197 -13.881 6.687 1.00 93.12 267 LEU A O 1
ATOM 1956 N N . PHE A 1 268 ? -16.553 -12.502 6.106 1.00 92.44 268 PHE A N 1
ATOM 1957 C CA . PHE A 1 268 ? -15.935 -12.480 7.431 1.00 92.44 268 PHE A CA 1
ATOM 1958 C C . PHE A 1 268 ? -16.703 -11.607 8.420 1.00 92.44 268 PHE A C 1
ATOM 1960 O O . PHE A 1 268 ? -16.862 -11.989 9.580 1.00 92.44 268 PHE A O 1
ATOM 1967 N N . VAL A 1 269 ? -17.212 -10.462 7.972 1.00 89.56 269 VAL A N 1
ATOM 1968 C CA . VAL A 1 269 ? -17.948 -9.521 8.818 1.00 89.56 269 VAL A CA 1
ATOM 1969 C C . VAL A 1 269 ? -19.385 -9.985 9.030 1.00 89.56 269 VAL A C 1
ATOM 1971 O O . VAL A 1 269 ? -19.809 -10.081 10.177 1.00 89.56 269 VAL A O 1
ATOM 1974 N N . ILE A 1 270 ? -20.128 -10.302 7.961 1.00 86.69 270 ILE A N 1
ATOM 1975 C CA . ILE A 1 270 ? -21.576 -10.575 8.054 1.00 86.69 270 ILE A CA 1
ATOM 1976 C C . ILE A 1 270 ? -21.853 -12.058 8.318 1.00 86.69 270 ILE A C 1
ATOM 1978 O O . ILE A 1 270 ? -22.636 -12.391 9.204 1.00 86.69 270 ILE A O 1
ATOM 1982 N N . VAL A 1 271 ? -21.226 -12.970 7.565 1.00 88.69 271 VAL A N 1
ATOM 1983 C CA . VAL A 1 271 ? -21.532 -14.411 7.683 1.00 88.69 271 VAL A CA 1
ATOM 1984 C C . VAL A 1 271 ? -20.846 -15.029 8.902 1.00 88.69 271 VAL A C 1
ATOM 1986 O O . VAL A 1 271 ? -21.491 -15.723 9.686 1.00 88.69 271 VAL A O 1
ATOM 1989 N N . LEU A 1 272 ? -19.547 -14.778 9.084 1.00 90.19 272 LEU A N 1
ATOM 1990 C CA . LEU A 1 272 ? -18.776 -15.343 10.197 1.00 90.19 272 LEU A CA 1
ATOM 1991 C C . LEU A 1 272 ? -18.847 -14.514 11.487 1.00 90.19 272 LEU A C 1
ATOM 1993 O O . LEU A 1 272 ? -18.406 -15.001 12.526 1.00 90.19 272 LEU A O 1
ATOM 1997 N N . ASN A 1 273 ? -19.402 -13.297 11.442 1.00 87.50 273 ASN A N 1
ATOM 1998 C CA . ASN A 1 273 ? -19.501 -12.382 12.586 1.00 87.50 273 ASN A CA 1
ATOM 1999 C C . ASN A 1 273 ? -18.150 -12.106 13.277 1.00 87.50 273 ASN A C 1
ATOM 2001 O O . ASN A 1 273 ? -18.080 -11.949 14.493 1.00 87.50 273 ASN A O 1
ATOM 2005 N N . TRP A 1 274 ? -17.054 -12.019 12.513 1.00 87.00 274 TRP A N 1
ATOM 2006 C CA . TRP A 1 274 ? -15.725 -11.678 13.050 1.00 87.00 274 TRP A CA 1
ATOM 2007 C C . TRP A 1 274 ? -15.568 -10.184 13.371 1.00 87.00 274 TRP A C 1
ATOM 2009 O O . TRP A 1 274 ? -14.498 -9.746 13.799 1.00 87.00 274 TRP A O 1
ATOM 2019 N N . GLY A 1 275 ? -16.616 -9.387 13.155 1.00 89.25 275 GLY A N 1
ATOM 2020 C CA . GLY A 1 275 ? -16.618 -7.958 13.429 1.00 89.25 275 GLY A CA 1
ATOM 2021 C C . GLY A 1 275 ? -15.532 -7.219 12.640 1.00 89.25 275 GLY A C 1
ATOM 2022 O O . GLY A 1 275 ? -15.226 -7.559 11.496 1.00 89.25 275 GLY A O 1
ATOM 2023 N N . ILE A 1 276 ? -14.906 -6.225 13.274 1.00 90.94 276 ILE A N 1
ATOM 2024 C CA . ILE A 1 276 ? -13.857 -5.411 12.645 1.00 90.94 276 ILE A CA 1
ATOM 2025 C C . ILE A 1 276 ? -12.597 -6.218 12.287 1.00 90.94 276 ILE A C 1
ATOM 2027 O O . ILE A 1 276 ? -11.886 -5.879 11.339 1.00 90.94 276 ILE A O 1
ATOM 2031 N N . ALA A 1 277 ? -12.321 -7.304 13.021 1.00 91.88 277 ALA A N 1
ATOM 2032 C CA . ALA A 1 277 ? -11.200 -8.192 12.729 1.00 91.88 277 ALA A CA 1
ATOM 2033 C C . ALA A 1 277 ? -11.384 -8.845 11.356 1.00 91.88 277 ALA A C 1
ATOM 2035 O O . ALA A 1 277 ? -10.432 -8.939 10.585 1.00 91.88 277 ALA A O 1
ATOM 2036 N N . GLY A 1 278 ? -12.624 -9.238 11.042 1.00 90.94 278 GLY A N 1
ATOM 2037 C CA . GLY A 1 278 ? -13.000 -9.790 9.746 1.00 90.94 278 GLY A CA 1
ATOM 2038 C C . GLY A 1 278 ? -12.664 -8.847 8.598 1.00 90.94 278 GLY A C 1
ATOM 2039 O O . GLY A 1 278 ? -12.066 -9.290 7.621 1.00 90.94 278 GLY A O 1
ATOM 2040 N N . SER A 1 279 ? -12.946 -7.552 8.758 1.00 90.94 279 SER A N 1
ATOM 2041 C CA . SER A 1 279 ? -12.624 -6.558 7.730 1.00 90.94 279 SER A CA 1
ATOM 2042 C C . SER A 1 279 ? -11.116 -6.377 7.544 1.00 90.94 279 SER A C 1
ATOM 2044 O O . SER A 1 279 ? -10.605 -6.490 6.434 1.00 90.94 279 SER A O 1
ATOM 2046 N N . GLY A 1 280 ? -10.353 -6.258 8.637 1.00 92.12 280 GLY A N 1
ATOM 2047 C CA . GLY A 1 280 ? -8.889 -6.199 8.544 1.00 92.12 280 GLY A CA 1
ATOM 2048 C C . GLY A 1 280 ? -8.272 -7.440 7.873 1.00 92.12 280 GLY A C 1
ATOM 2049 O O . GLY A 1 280 ? -7.290 -7.325 7.135 1.00 92.12 280 GLY A O 1
ATOM 2050 N N . VAL A 1 281 ? -8.860 -8.626 8.085 1.00 94.75 281 VAL A N 1
ATOM 2051 C CA . VAL A 1 281 ? -8.452 -9.875 7.417 1.00 94.75 281 VAL A CA 1
ATOM 2052 C C . VAL A 1 281 ? -8.889 -9.924 5.951 1.00 94.75 281 VAL A C 1
ATOM 2054 O O . VAL A 1 281 ? -8.126 -10.394 5.107 1.00 94.75 281 VAL A O 1
ATOM 2057 N N . ALA A 1 282 ? -10.064 -9.412 5.599 1.00 93.19 282 ALA A N 1
ATOM 2058 C CA . ALA A 1 282 ? -10.474 -9.287 4.202 1.00 93.19 282 ALA A CA 1
ATOM 2059 C C . ALA A 1 282 ? -9.472 -8.421 3.423 1.00 93.19 282 ALA A C 1
ATOM 2061 O O . ALA A 1 282 ? -8.924 -8.870 2.407 1.00 93.19 282 ALA A O 1
ATOM 2062 N N . THR A 1 283 ? -9.116 -7.258 3.977 1.00 92.19 283 THR A N 1
ATOM 2063 C CA . THR A 1 283 ? -8.137 -6.348 3.378 1.00 92.19 283 THR A CA 1
ATOM 2064 C C . THR A 1 283 ? -6.756 -6.973 3.272 1.00 92.19 283 THR A C 1
ATOM 2066 O O . THR A 1 283 ? -6.138 -6.903 2.208 1.00 92.19 283 THR A O 1
ATOM 2069 N N . LEU A 1 284 ? -6.250 -7.634 4.323 1.00 94.94 284 LEU A N 1
ATOM 2070 C CA . LEU A 1 284 ? -4.918 -8.249 4.249 1.00 94.94 284 LEU A CA 1
ATOM 2071 C C . LEU A 1 284 ? -4.861 -9.313 3.144 1.00 94.94 284 LEU A C 1
ATOM 2073 O O . LEU A 1 284 ? -3.888 -9.366 2.388 1.00 94.94 284 LEU A O 1
ATOM 2077 N N . VAL A 1 285 ? -5.905 -10.139 3.017 1.00 95.81 285 VAL A N 1
ATOM 2078 C CA . VAL A 1 285 ? -5.967 -11.204 2.007 1.00 95.81 285 VAL A CA 1
ATOM 2079 C C . VAL A 1 285 ? -6.067 -10.604 0.609 1.00 95.81 285 VAL A C 1
ATOM 2081 O O . VAL A 1 285 ? -5.353 -11.048 -0.292 1.00 95.81 285 VAL A O 1
ATOM 2084 N N . ALA A 1 286 ? -6.883 -9.565 0.427 1.00 93.69 286 ALA A N 1
ATOM 2085 C CA . ALA A 1 286 ? -7.001 -8.858 -0.843 1.00 93.69 286 ALA A CA 1
ATOM 2086 C C . ALA A 1 286 ? -5.666 -8.242 -1.287 1.00 93.69 286 ALA A C 1
ATOM 2088 O O . ALA A 1 286 ? -5.286 -8.369 -2.452 1.00 93.69 286 ALA A O 1
ATOM 2089 N N . GLN A 1 287 ? -4.901 -7.657 -0.364 1.00 94.38 287 GLN A N 1
ATOM 2090 C CA . GLN A 1 287 ? -3.605 -7.051 -0.680 1.00 94.38 287 GLN A CA 1
ATOM 2091 C C . GLN A 1 287 ? -2.544 -8.091 -1.048 1.00 94.38 287 GLN A C 1
ATOM 2093 O O . GLN A 1 287 ? -1.778 -7.895 -1.994 1.00 94.38 287 GLN A O 1
ATOM 2098 N N . TRP A 1 288 ? -2.527 -9.239 -0.368 1.00 95.94 288 TRP A N 1
ATOM 2099 C CA . TRP A 1 288 ? -1.684 -10.368 -0.768 1.00 95.94 288 TRP A CA 1
ATOM 2100 C C . TRP A 1 288 ? -2.092 -10.943 -2.125 1.00 95.94 288 TRP A C 1
ATOM 2102 O O . TRP A 1 288 ? -1.224 -11.230 -2.954 1.00 95.94 288 TRP A O 1
ATOM 2112 N N . PHE A 1 289 ? -3.395 -11.065 -2.384 1.00 95.25 289 PHE A N 1
ATOM 2113 C CA . PHE A 1 289 ? -3.923 -11.493 -3.676 1.00 95.25 289 PHE A CA 1
ATOM 2114 C C . PHE A 1 289 ? -3.484 -10.548 -4.802 1.00 95.25 289 PHE A C 1
ATOM 2116 O O . PHE A 1 289 ? -2.917 -11.005 -5.797 1.00 95.25 289 PHE A O 1
ATOM 2123 N N . MET A 1 290 ? -3.670 -9.236 -4.632 1.00 93.06 290 MET A N 1
ATOM 2124 C CA . MET A 1 290 ? -3.236 -8.219 -5.595 1.00 93.06 290 MET A CA 1
ATOM 2125 C C . MET A 1 290 ? -1.722 -8.241 -5.801 1.00 93.06 290 MET A C 1
ATOM 2127 O O . MET A 1 290 ? -1.249 -8.231 -6.940 1.00 93.06 290 MET A O 1
ATOM 2131 N N . GLY A 1 291 ? -0.954 -8.305 -4.711 1.00 93.88 291 GLY A N 1
ATOM 2132 C CA . GLY A 1 291 ? 0.503 -8.355 -4.760 1.00 93.88 291 GLY A CA 1
ATOM 2133 C C . GLY A 1 291 ? 0.991 -9.563 -5.552 1.00 93.88 291 GLY A C 1
ATOM 2134 O O . GLY A 1 291 ? 1.786 -9.417 -6.480 1.00 93.88 291 GLY A O 1
ATOM 2135 N N . LEU A 1 292 ? 0.455 -10.751 -5.267 1.00 94.06 292 LEU A N 1
ATOM 2136 C CA . LEU A 1 292 ? 0.799 -11.971 -5.995 1.00 94.06 292 LEU A CA 1
ATOM 2137 C C . LEU A 1 292 ? 0.374 -11.896 -7.468 1.00 94.06 292 LEU A C 1
ATOM 2139 O O . LEU A 1 292 ? 1.158 -12.251 -8.353 1.00 94.06 292 LEU A O 1
ATOM 2143 N N . PHE A 1 293 ? -0.831 -11.389 -7.740 1.00 94.44 293 PHE A N 1
ATOM 2144 C CA . PHE A 1 293 ? -1.346 -11.199 -9.096 1.00 94.44 293 PHE A CA 1
ATOM 2145 C C . PHE A 1 293 ? -0.429 -10.311 -9.945 1.00 94.44 293 PHE A C 1
ATOM 2147 O O . PHE A 1 293 ? -0.217 -10.606 -11.119 1.00 94.44 293 PHE A O 1
ATOM 2154 N N . LEU A 1 294 ? 0.148 -9.259 -9.359 1.00 92.94 294 LEU A N 1
ATOM 2155 C CA . LEU A 1 294 ? 1.065 -8.338 -10.035 1.00 92.94 294 LEU A CA 1
ATOM 2156 C C . LEU A 1 294 ? 2.500 -8.880 -10.134 1.00 92.94 294 LEU A C 1
ATOM 2158 O O . LEU A 1 294 ? 3.177 -8.682 -11.146 1.00 92.94 294 LEU A O 1
ATOM 2162 N N . VAL A 1 295 ? 2.969 -9.607 -9.121 1.00 92.62 295 VAL A N 1
ATOM 2163 C CA . VAL A 1 295 ? 4.321 -10.186 -9.098 1.00 92.62 295 VAL A CA 1
ATOM 2164 C C . VAL A 1 295 ? 4.493 -11.273 -10.160 1.00 92.62 295 VAL A C 1
ATOM 2166 O O . VAL A 1 295 ? 5.545 -11.340 -10.795 1.00 92.62 295 VAL A O 1
ATOM 2169 N N . ILE A 1 296 ? 3.474 -12.100 -10.416 1.00 91.25 296 ILE A N 1
ATOM 2170 C CA . ILE A 1 296 ? 3.542 -13.173 -11.426 1.00 91.25 296 ILE A CA 1
ATOM 2171 C C . ILE A 1 296 ? 3.949 -12.645 -12.821 1.00 91.25 296 ILE A C 1
ATOM 2173 O O . ILE A 1 296 ? 4.963 -13.111 -13.351 1.00 91.25 296 ILE A O 1
ATOM 2177 N N . PRO A 1 297 ? 3.235 -11.686 -13.445 1.00 88.44 297 PRO A N 1
ATOM 2178 C CA . PRO A 1 297 ? 3.624 -11.135 -14.740 1.00 88.44 297 PRO A CA 1
ATOM 2179 C C . PRO A 1 297 ? 4.980 -10.421 -14.699 1.00 88.44 297 PRO A C 1
ATOM 2181 O O . PRO A 1 297 ? 5.749 -10.561 -15.651 1.00 88.44 297 PRO A O 1
ATOM 2184 N N . ALA A 1 298 ? 5.320 -9.739 -13.599 1.00 87.56 298 ALA A N 1
ATOM 2185 C CA . ALA A 1 298 ? 6.631 -9.107 -13.439 1.00 87.56 298 ALA A CA 1
ATOM 2186 C C . ALA A 1 298 ? 7.776 -10.141 -13.481 1.00 87.56 298 ALA A C 1
ATOM 2188 O O . ALA A 1 298 ? 8.753 -9.962 -14.210 1.00 87.56 298 ALA A O 1
ATOM 2189 N N . ILE A 1 299 ? 7.627 -11.269 -12.777 1.00 88.38 299 ILE A N 1
ATOM 2190 C CA . ILE A 1 299 ? 8.589 -12.383 -12.776 1.00 88.38 299 ILE A CA 1
ATOM 2191 C C . ILE A 1 299 ? 8.673 -13.047 -14.152 1.00 88.38 299 ILE A C 1
ATOM 2193 O O . ILE A 1 299 ? 9.770 -13.354 -14.621 1.00 88.38 299 ILE A O 1
ATOM 2197 N N . LEU A 1 300 ? 7.533 -13.286 -14.806 1.00 86.75 300 LEU A N 1
ATOM 2198 C CA . LEU A 1 300 ? 7.493 -13.944 -16.114 1.00 86.75 300 LEU A CA 1
ATOM 2199 C C . LEU A 1 300 ? 8.199 -13.116 -17.191 1.00 86.75 300 LEU A C 1
ATOM 2201 O O . LEU A 1 300 ? 8.957 -13.676 -17.981 1.00 86.75 300 LEU A O 1
ATOM 2205 N N . TRP A 1 301 ? 7.994 -11.799 -17.214 1.00 85.00 301 TRP A N 1
ATOM 2206 C CA . TRP A 1 301 ? 8.680 -10.919 -18.164 1.00 85.00 301 TRP A CA 1
ATOM 2207 C C . TRP A 1 301 ? 10.155 -10.746 -17.830 1.00 85.00 301 TRP A C 1
ATOM 2209 O O . TRP A 1 301 ? 10.985 -10.803 -18.730 1.00 85.00 301 TRP A O 1
ATOM 2219 N N . SER A 1 302 ? 10.488 -10.631 -16.543 1.00 84.38 302 SER A N 1
ATOM 2220 C CA . SER A 1 302 ? 11.877 -10.594 -16.081 1.00 84.38 302 SER A CA 1
ATOM 2221 C C . SER A 1 302 ? 12.643 -11.850 -16.519 1.00 84.38 302 SER A C 1
ATOM 2223 O O . SER A 1 302 ? 13.731 -11.751 -17.084 1.00 84.38 302 SER A O 1
ATOM 2225 N N . ARG A 1 303 ? 12.035 -13.040 -16.390 1.00 84.38 303 ARG A N 1
ATOM 2226 C CA . ARG A 1 303 ? 12.612 -14.298 -16.894 1.00 84.38 303 ARG A CA 1
ATOM 2227 C C . ARG A 1 303 ? 12.734 -14.343 -18.413 1.00 84.38 303 ARG A C 1
ATOM 2229 O O . ARG A 1 303 ? 13.760 -14.805 -18.902 1.00 84.38 303 ARG A O 1
ATOM 2236 N N . ALA A 1 304 ? 11.708 -13.901 -19.140 1.00 81.69 304 ALA A N 1
ATOM 2237 C CA . ALA A 1 304 ? 11.718 -13.902 -20.603 1.00 81.69 304 ALA A CA 1
ATOM 2238 C C . ALA A 1 304 ? 12.842 -13.021 -21.173 1.00 81.69 304 ALA A C 1
ATOM 2240 O O . ALA A 1 304 ? 13.479 -13.408 -22.147 1.00 81.69 304 ALA A O 1
ATOM 2241 N N . ASP A 1 305 ? 13.137 -11.898 -20.514 1.00 80.44 305 ASP A N 1
ATOM 2242 C CA . ASP A 1 305 ? 14.195 -10.962 -20.909 1.00 80.44 305 ASP A CA 1
ATOM 2243 C C . ASP A 1 305 ? 15.561 -11.273 -20.247 1.00 80.44 305 ASP A C 1
ATOM 2245 O O . ASP A 1 305 ? 16.509 -10.491 -20.349 1.00 80.44 305 ASP A O 1
ATOM 2249 N N . GLY A 1 306 ? 15.694 -12.419 -19.562 1.00 76.31 306 GLY A N 1
ATOM 2250 C CA . GLY A 1 306 ? 16.957 -12.904 -18.985 1.00 76.31 306 GLY A CA 1
ATOM 2251 C C . GLY A 1 306 ? 17.435 -12.167 -17.725 1.00 76.31 306 GLY A C 1
ATOM 2252 O O . GLY A 1 306 ? 18.611 -12.262 -17.351 1.00 76.31 306 GLY A O 1
ATOM 2253 N N . ALA A 1 307 ? 16.568 -11.410 -17.057 1.00 75.75 307 ALA A N 1
ATOM 2254 C CA . ALA A 1 307 ? 16.887 -10.757 -15.792 1.00 75.75 307 ALA A CA 1
ATOM 2255 C C . ALA A 1 307 ? 16.930 -11.766 -14.626 1.00 75.75 307 ALA A C 1
ATOM 2257 O O . ALA A 1 307 ? 16.231 -12.783 -14.600 1.00 75.75 307 ALA A O 1
ATOM 2258 N N . SER A 1 308 ? 17.807 -11.507 -13.650 1.00 76.00 308 SER A N 1
ATOM 2259 C CA . SER A 1 308 ? 17.948 -12.372 -12.476 1.00 76.00 308 SER A CA 1
ATOM 2260 C C . SER A 1 308 ? 16.817 -12.127 -11.479 1.00 76.00 308 SER A C 1
ATOM 2262 O O . SER A 1 308 ? 16.567 -10.986 -11.109 1.00 76.00 308 SER A O 1
ATOM 2264 N N . LEU A 1 309 ? 16.220 -13.197 -10.954 1.00 76.94 309 LEU A N 1
ATOM 2265 C CA . LEU A 1 309 ? 15.200 -13.119 -9.896 1.00 76.94 309 LEU A CA 1
ATOM 2266 C C . LEU A 1 309 ? 15.772 -13.079 -8.472 1.00 76.94 309 LEU A C 1
ATOM 2268 O O . LEU A 1 309 ? 15.025 -12.932 -7.505 1.00 76.94 309 LEU A O 1
ATOM 2272 N N . ARG A 1 310 ? 17.084 -13.289 -8.332 1.00 74.81 310 ARG A N 1
ATOM 2273 C CA . ARG A 1 310 ? 17.742 -13.326 -7.026 1.00 74.81 310 ARG A CA 1
ATOM 2274 C C . ARG A 1 310 ? 17.878 -11.907 -6.469 1.00 74.81 310 ARG A C 1
ATOM 2276 O O . ARG A 1 310 ? 18.238 -11.022 -7.246 1.00 74.81 310 ARG A O 1
ATOM 2283 N N . PRO A 1 311 ? 17.658 -11.707 -5.158 1.00 70.69 311 PRO A N 1
ATOM 2284 C CA . PRO A 1 311 ? 17.893 -10.418 -4.526 1.00 70.69 311 PRO A CA 1
ATOM 2285 C C . PRO A 1 311 ? 19.372 -10.057 -4.664 1.00 70.69 311 PRO A C 1
ATOM 2287 O O . PRO A 1 311 ? 20.249 -10.815 -4.243 1.00 70.69 311 PRO A O 1
ATOM 2290 N N . ARG A 1 312 ? 19.663 -8.904 -5.268 1.00 77.44 312 ARG A N 1
ATOM 2291 C CA . ARG A 1 312 ? 21.019 -8.352 -5.303 1.00 77.44 312 ARG A CA 1
ATOM 2292 C C . ARG A 1 312 ? 21.092 -7.236 -4.280 1.00 77.44 312 ARG A C 1
ATOM 2294 O O . ARG A 1 312 ? 20.511 -6.180 -4.493 1.00 77.44 312 ARG A O 1
ATOM 2301 N N . LEU A 1 313 ? 21.839 -7.440 -3.195 1.00 76.00 313 LEU A N 1
ATOM 2302 C CA . LEU A 1 313 ? 21.986 -6.436 -2.131 1.00 76.00 313 LEU A CA 1
ATOM 2303 C C . LEU A 1 313 ? 22.445 -5.073 -2.673 1.00 76.00 313 LEU A C 1
ATOM 2305 O O . LEU A 1 313 ? 21.922 -4.048 -2.256 1.00 76.00 313 LEU A O 1
ATOM 2309 N N . ALA A 1 314 ? 23.343 -5.066 -3.663 1.00 75.00 314 ALA A N 1
ATOM 2310 C CA . ALA A 1 314 ? 23.766 -3.844 -4.345 1.00 75.00 314 ALA A CA 1
ATOM 2311 C C . ALA A 1 314 ? 22.619 -3.151 -5.110 1.00 75.00 314 ALA A C 1
ATOM 2313 O O . ALA A 1 314 ? 22.522 -1.930 -5.086 1.00 75.00 314 ALA A O 1
ATOM 2314 N N . GLY A 1 315 ? 21.730 -3.920 -5.750 1.00 74.50 315 GLY A N 1
ATOM 2315 C CA . GLY A 1 315 ? 20.555 -3.392 -6.450 1.00 74.50 315 GLY A CA 1
ATOM 2316 C C . GLY A 1 315 ? 19.484 -2.871 -5.491 1.00 74.50 315 GLY A C 1
ATOM 2317 O O . GLY A 1 315 ? 18.918 -1.810 -5.721 1.00 74.50 315 GLY A O 1
ATOM 2318 N N . ILE A 1 316 ? 19.270 -3.561 -4.368 1.00 77.94 316 ILE A N 1
ATOM 2319 C CA . ILE A 1 316 ? 18.356 -3.127 -3.299 1.00 77.94 316 ILE A CA 1
ATOM 2320 C C . ILE A 1 316 ? 18.868 -1.835 -2.643 1.00 77.94 316 ILE A C 1
ATOM 2322 O O . ILE A 1 316 ? 18.093 -0.906 -2.429 1.00 77.94 316 ILE A O 1
ATOM 2326 N N . ALA A 1 317 ? 20.173 -1.748 -2.363 1.00 77.06 317 ALA A N 1
ATOM 2327 C CA . ALA A 1 317 ? 20.793 -0.549 -1.802 1.00 77.06 317 ALA A CA 1
ATOM 2328 C C . ALA A 1 317 ? 20.730 0.640 -2.775 1.00 77.06 317 ALA A C 1
ATOM 2330 O O . ALA A 1 317 ? 20.396 1.745 -2.354 1.00 77.06 317 ALA A O 1
ATOM 2331 N N . ALA A 1 318 ? 20.978 0.410 -4.069 1.00 74.81 318 ALA A N 1
ATOM 2332 C CA . ALA A 1 318 ? 20.817 1.433 -5.101 1.00 74.81 318 ALA A CA 1
ATOM 2333 C C . ALA A 1 318 ? 19.356 1.903 -5.210 1.00 74.81 318 ALA A C 1
ATOM 2335 O O . ALA A 1 318 ? 19.092 3.101 -5.167 1.00 74.81 318 ALA A O 1
ATOM 2336 N N . ALA A 1 319 ? 18.392 0.975 -5.231 1.00 74.62 319 ALA A N 1
ATOM 2337 C CA . ALA A 1 319 ? 16.968 1.303 -5.264 1.00 74.62 319 ALA A CA 1
ATOM 2338 C C . ALA A 1 319 ? 16.517 2.121 -4.039 1.00 74.62 319 ALA A C 1
ATOM 2340 O O . ALA A 1 319 ? 15.710 3.045 -4.170 1.00 74.62 319 ALA A O 1
ATOM 2341 N N . GLY A 1 320 ? 17.060 1.808 -2.858 1.00 74.81 320 GLY A N 1
ATOM 2342 C CA . GLY A 1 320 ? 16.843 2.580 -1.635 1.00 74.81 320 GLY A CA 1
ATOM 2343 C C . GLY A 1 320 ? 17.473 3.975 -1.692 1.00 74.81 320 GLY A C 1
ATOM 2344 O O . GLY A 1 320 ? 16.811 4.952 -1.345 1.00 74.81 320 GLY A O 1
ATOM 2345 N N . GLY A 1 321 ? 18.716 4.079 -2.173 1.00 78.56 321 GLY A N 1
ATOM 2346 C CA . GLY A 1 321 ? 19.432 5.348 -2.336 1.00 78.56 321 GLY A CA 1
ATOM 2347 C C . GLY A 1 321 ? 18.727 6.301 -3.301 1.00 78.56 321 GLY A C 1
ATOM 2348 O O . GLY A 1 321 ? 18.470 7.451 -2.951 1.00 78.56 321 GLY A O 1
ATOM 2349 N N . ASP A 1 322 ? 18.311 5.797 -4.462 1.00 76.12 322 ASP A N 1
ATOM 2350 C CA . ASP A 1 322 ? 17.563 6.566 -5.465 1.00 76.12 322 ASP A CA 1
ATOM 2351 C C . ASP A 1 322 ? 16.166 6.972 -4.964 1.00 76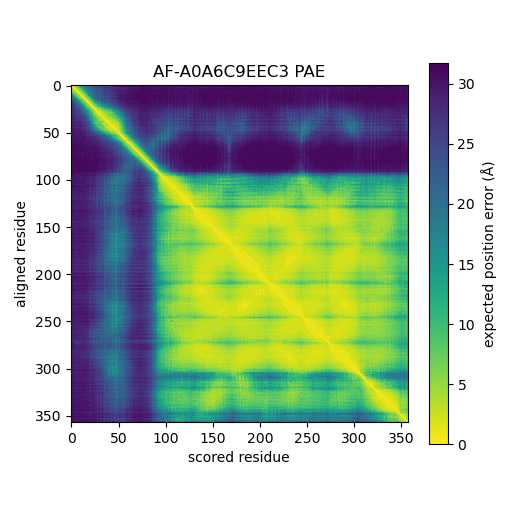.12 322 ASP A C 1
ATOM 2353 O O . ASP A 1 322 ? 15.610 7.993 -5.373 1.00 76.12 322 ASP A O 1
ATOM 2357 N N . GLY A 1 323 ? 15.588 6.187 -4.050 1.00 77.94 323 GLY A N 1
ATOM 2358 C CA . GLY A 1 323 ? 14.304 6.476 -3.417 1.00 77.94 323 GLY A CA 1
ATOM 2359 C C . GLY A 1 323 ? 14.364 7.530 -2.308 1.00 77.94 323 GLY A C 1
ATOM 2360 O O . GLY A 1 323 ? 13.339 8.146 -2.009 1.00 77.94 323 GLY A O 1
ATOM 2361 N N . LEU A 1 324 ? 15.533 7.782 -1.711 1.00 83.56 324 LEU A N 1
ATOM 2362 C CA . LEU A 1 324 ? 15.668 8.651 -0.537 1.00 83.56 324 LEU A CA 1
ATOM 2363 C C . LEU A 1 324 ? 15.226 10.109 -0.789 1.00 83.56 324 LEU A C 1
ATOM 2365 O O . LEU A 1 324 ? 14.476 10.640 0.035 1.00 83.56 324 LEU A O 1
ATOM 2369 N N . PRO A 1 325 ? 15.574 10.769 -1.913 1.00 85.75 325 PRO A N 1
ATOM 2370 C CA . PRO A 1 325 ? 15.066 12.113 -2.203 1.00 85.75 325 PRO A CA 1
ATOM 2371 C C . PRO A 1 325 ? 13.536 12.159 -2.330 1.00 85.75 325 PRO A C 1
ATOM 2373 O O . PRO A 1 325 ? 12.894 13.107 -1.871 1.00 85.75 325 PRO A O 1
ATOM 2376 N N . LEU A 1 326 ? 12.930 11.118 -2.914 1.00 82.88 326 LEU A N 1
ATOM 2377 C CA . LEU A 1 326 ? 11.473 11.000 -3.039 1.00 82.88 326 LEU A CA 1
ATOM 2378 C C . LEU A 1 326 ? 10.807 10.741 -1.684 1.00 82.88 326 LEU A C 1
ATOM 2380 O O . LEU A 1 326 ? 9.719 11.263 -1.429 1.00 82.88 326 LEU A O 1
ATOM 2384 N N . PHE A 1 327 ? 11.463 9.989 -0.803 1.00 82.62 327 PHE A N 1
ATOM 2385 C CA . PHE A 1 327 ? 11.021 9.811 0.575 1.00 82.62 327 PHE A CA 1
ATOM 2386 C C . PHE A 1 327 ? 11.032 11.138 1.339 1.00 82.62 327 PHE A C 1
ATOM 2388 O O . PHE A 1 327 ? 10.006 11.513 1.899 1.00 82.62 327 PHE A O 1
ATOM 2395 N N . ILE A 1 328 ? 12.136 11.896 1.293 1.00 84.12 328 ILE A N 1
ATOM 2396 C CA . ILE A 1 328 ? 12.246 13.214 1.948 1.00 84.12 328 ILE A CA 1
ATOM 2397 C C . ILE A 1 328 ? 11.158 14.161 1.434 1.00 84.12 328 ILE A C 1
ATOM 2399 O O . ILE A 1 328 ? 10.473 14.810 2.225 1.00 84.12 328 ILE A O 1
ATOM 2403 N N . ARG A 1 329 ? 10.938 14.194 0.114 1.00 85.62 329 ARG A N 1
ATOM 2404 C CA . ARG A 1 329 ? 9.845 14.961 -0.497 1.00 85.62 329 ARG A CA 1
ATOM 2405 C C . ARG A 1 329 ? 8.481 14.547 0.058 1.00 85.62 329 ARG A C 1
ATOM 2407 O O . ARG A 1 329 ? 7.681 15.407 0.417 1.00 85.62 329 ARG A O 1
ATOM 2414 N N . THR A 1 330 ? 8.204 13.247 0.108 1.00 83.12 330 THR A N 1
ATOM 2415 C CA . THR A 1 330 ? 6.922 12.711 0.593 1.00 83.12 330 THR A CA 1
ATOM 2416 C C . THR A 1 330 ? 6.712 13.044 2.068 1.00 83.12 330 THR A C 1
ATOM 2418 O O . THR A 1 330 ? 5.625 13.475 2.449 1.00 83.12 330 THR A O 1
ATOM 2421 N N . LEU A 1 331 ? 7.757 12.908 2.885 1.00 85.50 331 LEU A N 1
ATOM 2422 C CA . LEU A 1 331 ? 7.741 13.248 4.303 1.00 85.50 331 LEU A CA 1
ATOM 2423 C C . LEU A 1 331 ? 7.458 14.738 4.516 1.00 85.50 331 LEU A C 1
ATOM 2425 O O . LEU A 1 331 ? 6.608 15.080 5.333 1.00 85.50 331 LEU A O 1
ATOM 2429 N N . ALA A 1 332 ? 8.108 15.618 3.749 1.00 85.06 332 ALA A N 1
ATOM 2430 C CA . ALA A 1 332 ? 7.869 17.058 3.813 1.00 85.06 332 ALA A CA 1
ATOM 2431 C C . ALA A 1 332 ? 6.420 17.416 3.443 1.00 85.06 332 ALA A C 1
ATOM 2433 O O . ALA A 1 332 ? 5.777 18.181 4.160 1.00 85.06 332 ALA A O 1
ATOM 2434 N N . ILE A 1 333 ? 5.878 16.819 2.372 1.00 86.44 333 ILE A N 1
ATOM 2435 C CA . ILE A 1 333 ? 4.473 17.011 1.971 1.00 86.44 333 ILE A CA 1
ATOM 2436 C C . ILE A 1 333 ? 3.529 16.524 3.075 1.00 86.44 333 ILE A C 1
ATOM 2438 O O . ILE A 1 333 ? 2.608 17.243 3.451 1.00 86.44 333 ILE A O 1
ATOM 2442 N N . ARG A 1 334 ? 3.773 15.336 3.642 1.00 82.81 334 ARG A N 1
ATOM 2443 C CA . ARG A 1 334 ? 2.953 14.793 4.736 1.00 82.81 334 ARG A CA 1
ATOM 2444 C C . ARG A 1 334 ? 3.004 15.669 5.986 1.00 82.81 334 ARG A C 1
ATOM 2446 O O . ARG A 1 334 ? 1.953 15.947 6.557 1.00 82.81 334 ARG A O 1
ATOM 2453 N N . ALA A 1 335 ? 4.185 16.141 6.381 1.00 85.00 335 ALA A N 1
ATOM 2454 C CA . ALA A 1 335 ? 4.348 17.053 7.511 1.00 85.00 335 ALA A CA 1
ATOM 2455 C C . ALA A 1 335 ? 3.606 18.377 7.282 1.00 85.00 335 ALA A C 1
ATOM 2457 O O . ALA A 1 335 ? 2.935 18.868 8.191 1.00 85.00 335 ALA A O 1
ATOM 2458 N N . ALA A 1 336 ? 3.663 18.919 6.061 1.00 86.31 336 ALA A N 1
ATOM 2459 C CA . ALA A 1 336 ? 2.911 20.110 5.689 1.00 86.31 336 ALA A CA 1
ATOM 2460 C C . ALA A 1 336 ? 1.400 19.877 5.814 1.00 86.31 336 ALA A C 1
ATOM 2462 O O . ALA A 1 336 ? 0.740 20.639 6.512 1.00 86.31 336 ALA A O 1
ATOM 2463 N N . THR A 1 337 ? 0.859 18.792 5.243 1.00 84.06 337 THR A N 1
ATOM 2464 C CA . THR A 1 337 ? -0.576 18.468 5.345 1.00 84.06 337 THR A CA 1
ATOM 2465 C C . THR A 1 337 ? -1.033 18.329 6.797 1.00 84.06 337 THR A C 1
ATOM 2467 O O . THR A 1 337 ? -2.046 18.913 7.173 1.00 84.06 337 THR A O 1
ATOM 2470 N N . VAL A 1 338 ? -0.279 17.607 7.634 1.00 83.38 338 VAL A N 1
ATOM 2471 C CA . VAL A 1 338 ? -0.608 17.445 9.063 1.00 83.38 338 VAL A CA 1
ATOM 2472 C C . VAL A 1 338 ? -0.586 18.791 9.784 1.00 83.38 338 VAL A C 1
ATOM 2474 O O . VAL A 1 338 ? -1.497 19.090 10.552 1.00 83.38 338 VAL A O 1
ATOM 2477 N N . THR A 1 339 ? 0.412 19.629 9.504 1.00 84.12 339 THR A N 1
ATOM 2478 C CA . THR A 1 339 ? 0.514 20.969 10.098 1.00 84.12 339 THR A CA 1
ATOM 2479 C C . THR A 1 339 ? -0.656 21.853 9.668 1.00 84.12 339 THR A C 1
ATOM 2481 O O . THR A 1 339 ? -1.245 22.535 10.502 1.00 84.12 339 THR A O 1
ATOM 2484 N N . THR A 1 340 ? -1.049 21.808 8.392 1.00 83.62 340 THR A N 1
ATOM 2485 C CA . THR A 1 340 ? -2.213 22.541 7.878 1.00 83.62 340 THR A CA 1
ATOM 2486 C C . THR A 1 340 ? -3.500 22.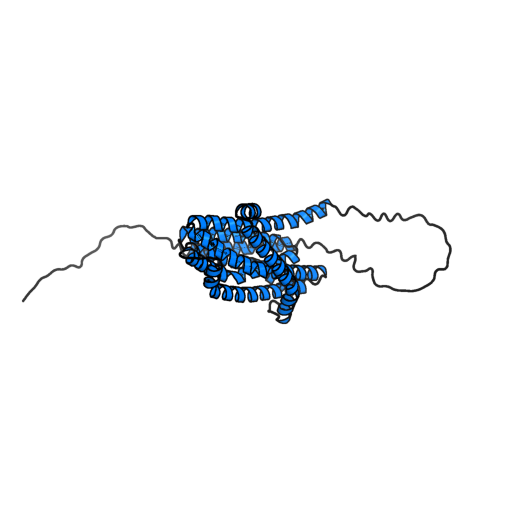102 8.570 1.00 83.62 340 THR A C 1
ATOM 2488 O O . THR A 1 340 ? -4.242 22.958 9.046 1.00 83.62 340 THR A O 1
ATOM 2491 N N . VAL A 1 341 ? -3.743 20.792 8.694 1.00 80.12 341 VAL A N 1
ATOM 2492 C CA . VAL A 1 341 ? -4.928 20.256 9.387 1.00 80.12 341 VAL A CA 1
ATOM 2493 C C . VAL A 1 341 ? -4.921 20.645 10.866 1.00 80.12 341 VAL A C 1
ATOM 2495 O O . VAL A 1 341 ? -5.947 21.070 11.392 1.00 80.12 341 VAL A O 1
ATOM 2498 N N . ALA A 1 342 ? -3.767 20.573 11.535 1.00 77.38 342 ALA A N 1
ATOM 2499 C CA . ALA A 1 342 ? -3.634 20.980 12.931 1.00 77.38 342 ALA A CA 1
ATOM 2500 C C . ALA A 1 342 ? -3.921 22.479 13.126 1.00 77.38 342 ALA A C 1
ATOM 2502 O O . ALA A 1 342 ? -4.607 22.862 14.074 1.00 77.38 342 ALA A O 1
ATOM 2503 N N . CYS A 1 343 ? -3.448 23.335 12.218 1.00 82.50 343 CYS A N 1
ATOM 2504 C CA . CYS A 1 343 ? -3.769 24.761 12.227 1.00 82.50 343 CYS A CA 1
ATOM 2505 C C . CYS A 1 343 ? -5.262 25.010 11.971 1.00 82.50 343 CYS A C 1
ATOM 2507 O O . CYS A 1 343 ? -5.879 25.751 12.732 1.00 82.50 343 CYS A O 1
ATOM 2509 N N . ALA A 1 344 ? -5.860 24.356 10.970 1.00 75.06 344 ALA A N 1
ATOM 2510 C CA . ALA A 1 344 ? -7.288 24.477 10.667 1.00 75.06 344 ALA A CA 1
ATOM 2511 C C . ALA A 1 344 ? -8.166 24.037 11.851 1.00 75.06 344 ALA A C 1
ATOM 2513 O O . ALA A 1 344 ? -9.126 24.722 12.195 1.00 75.06 344 ALA A O 1
ATOM 2514 N N . ALA A 1 345 ? -7.791 22.956 12.542 1.00 74.19 345 ALA A N 1
ATOM 2515 C CA . ALA A 1 345 ? -8.488 22.488 13.739 1.00 74.19 345 ALA A CA 1
ATOM 2516 C C . ALA A 1 345 ? -8.449 23.517 14.882 1.00 74.19 345 ALA A C 1
ATOM 2518 O O . ALA A 1 345 ? -9.439 23.696 15.591 1.00 74.19 345 ALA A O 1
ATOM 2519 N N . ARG A 1 346 ? -7.336 24.249 15.033 1.00 79.75 346 ARG A N 1
ATOM 2520 C CA . ARG A 1 346 ? -7.202 25.329 16.027 1.00 79.75 346 ARG A CA 1
ATOM 2521 C C . ARG A 1 346 ? -8.016 26.580 15.685 1.00 79.75 346 ARG A C 1
ATOM 2523 O O . ARG A 1 346 ? -8.286 27.368 16.585 1.00 79.75 346 ARG A O 1
ATOM 2530 N N . MET A 1 347 ? -8.405 26.767 14.422 1.00 81.38 347 MET A N 1
ATOM 2531 C CA . MET A 1 347 ? -9.213 27.905 13.957 1.00 81.38 347 MET A CA 1
ATOM 2532 C C . MET A 1 347 ? -10.726 27.704 14.155 1.00 81.38 347 MET A C 1
ATOM 2534 O O . MET A 1 347 ? -11.500 28.622 13.893 1.00 81.38 347 MET A O 1
ATOM 2538 N N . GLY A 1 348 ? -11.151 26.537 14.650 1.00 74.69 348 GLY A N 1
ATOM 2539 C CA . GLY A 1 348 ? -12.542 26.234 14.983 1.00 74.69 348 GLY A CA 1
ATOM 2540 C C . GLY A 1 348 ? -13.186 25.202 14.056 1.00 74.69 348 GLY A C 1
ATOM 2541 O O . GLY A 1 348 ? -12.768 24.988 12.917 1.00 74.69 348 GLY A O 1
ATOM 2542 N N . THR A 1 349 ? -14.242 24.557 14.556 1.00 70.94 349 THR A N 1
ATOM 2543 C CA . THR A 1 349 ? -14.900 23.407 13.911 1.00 70.94 349 THR A CA 1
ATOM 2544 C C . THR A 1 349 ? -15.490 23.732 12.539 1.00 70.94 349 THR A C 1
ATOM 2546 O O . THR A 1 349 ? -15.449 22.880 11.660 1.00 70.94 349 THR A O 1
ATOM 2549 N N . ALA A 1 350 ? -15.965 24.962 12.314 1.00 71.62 350 ALA A N 1
ATOM 2550 C CA . ALA A 1 350 ? -16.491 25.399 11.018 1.00 71.62 350 ALA A CA 1
ATOM 2551 C C . ALA A 1 350 ? -15.402 25.511 9.932 1.00 71.62 350 ALA A C 1
ATOM 2553 O O . ALA A 1 350 ? -15.634 25.131 8.787 1.00 71.62 350 ALA A O 1
ATOM 2554 N N . VAL A 1 351 ? -14.202 25.985 10.291 1.00 68.19 351 VAL A N 1
ATOM 2555 C CA . VAL A 1 351 ? -13.056 26.088 9.367 1.00 68.19 351 VAL A CA 1
ATOM 2556 C C . VAL A 1 351 ? -12.511 24.700 9.044 1.00 68.19 351 VAL A C 1
ATOM 2558 O O . VAL A 1 351 ? -12.219 24.406 7.889 1.00 68.19 351 VAL A O 1
ATOM 2561 N N . LEU A 1 352 ? -12.433 23.820 10.046 1.00 60.06 352 LEU A N 1
ATOM 2562 C CA . LEU A 1 352 ? -12.039 22.429 9.840 1.00 60.06 352 LEU A CA 1
ATOM 2563 C C . LEU A 1 352 ? -13.059 21.666 8.978 1.00 60.06 352 LEU A C 1
ATOM 2565 O O . LEU A 1 352 ? -12.655 20.934 8.082 1.00 60.06 352 LEU A O 1
ATOM 2569 N N . ALA A 1 353 ? -14.361 21.865 9.205 1.00 56.25 353 ALA A N 1
ATOM 2570 C CA . ALA A 1 353 ? -15.416 21.249 8.401 1.00 56.25 353 ALA A CA 1
ATOM 2571 C C . ALA A 1 353 ? -15.387 21.737 6.944 1.00 56.25 353 ALA A C 1
ATOM 2573 O O . ALA A 1 353 ? -15.493 20.922 6.037 1.00 56.25 353 ALA A O 1
ATOM 2574 N N . GLY A 1 354 ? -15.165 23.035 6.710 1.00 59.25 354 GLY A N 1
ATOM 2575 C CA . GLY A 1 354 ? -15.005 23.585 5.359 1.00 59.25 354 GLY A CA 1
ATOM 2576 C C . GLY A 1 354 ? -13.709 23.168 4.652 1.00 59.25 354 GLY A C 1
ATOM 2577 O O . GLY A 1 354 ? -13.646 23.226 3.433 1.00 59.25 354 GLY A O 1
ATOM 2578 N N . PHE A 1 355 ? -12.681 22.744 5.393 1.00 60.41 355 PHE A N 1
ATOM 2579 C CA . PHE A 1 355 ? -11.435 22.206 4.831 1.00 60.41 355 PHE A CA 1
ATOM 2580 C C . PHE A 1 355 ? -11.546 20.722 4.443 1.00 60.41 355 PHE A C 1
ATOM 2582 O O . PHE A 1 355 ? -10.778 20.244 3.613 1.00 60.41 355 PHE A O 1
ATOM 2589 N N . GLN A 1 356 ? -12.466 19.992 5.080 1.00 54.12 356 GLN A N 1
ATOM 2590 C CA . GLN A 1 356 ? -12.705 18.560 4.866 1.00 54.12 356 GLN A CA 1
ATOM 2591 C C . GLN A 1 356 ? -13.852 18.279 3.874 1.00 54.12 356 GLN A C 1
ATOM 2593 O O . GLN A 1 356 ? -14.030 17.124 3.489 1.00 54.12 356 GLN A O 1
ATOM 2598 N N . ALA A 1 357 ? -14.638 19.302 3.514 1.00 37.00 357 ALA A N 1
ATOM 2599 C CA . ALA A 1 357 ? -15.714 19.249 2.518 1.00 37.00 357 ALA A CA 1
ATOM 2600 C C . ALA A 1 357 ? -15.177 19.470 1.097 1.00 37.00 357 ALA A C 1
ATOM 2602 O O . ALA A 1 357 ? -15.690 18.797 0.176 1.00 37.00 357 ALA A O 1
#

Solvent-accessible surface area (backbone atoms only — not comparable to full-atom values): 19236 Å² total; per-residue (Å²): 134,88,78,84,91,85,86,87,89,87,79,88,84,90,79,88,82,91,76,87,76,78,80,71,70,60,61,54,56,50,49,52,52,48,50,51,53,50,50,54,48,50,48,52,50,52,54,54,56,57,66,71,67,68,74,80,78,78,74,78,79,79,78,81,85,86,80,88,81,88,83,86,92,81,85,90,82,83,90,81,87,86,74,88,75,72,75,72,78,59,76,78,48,64,67,60,54,50,52,52,49,50,67,54,46,54,38,48,53,51,44,65,49,49,57,59,51,43,55,52,50,54,49,56,59,42,47,73,76,30,71,48,42,37,53,4,48,52,54,25,49,50,54,53,51,51,57,50,56,52,52,48,25,48,17,53,36,26,19,52,51,20,29,51,28,41,73,70,70,39,46,39,59,13,41,30,52,33,50,22,33,36,52,42,23,39,52,52,15,46,54,50,18,56,51,46,44,76,39,24,57,66,52,35,43,75,75,67,38,54,75,69,26,26,56,36,13,29,43,23,30,45,36,30,27,76,14,33,25,21,47,33,26,36,40,21,41,44,9,32,34,51,28,68,72,41,44,62,59,52,30,52,36,52,54,51,24,44,53,50,19,55,54,34,26,49,44,27,30,68,71,65,59,47,46,55,39,17,39,19,44,16,48,19,51,21,28,40,50,28,18,52,63,49,46,52,59,53,51,53,52,23,51,74,57,69,28,69,89,67,85,43,70,70,50,29,50,48,50,51,59,69,18,44,67,45,29,54,51,43,47,53,52,51,52,49,52,52,49,51,51,54,52,33,53,73,71,33,70,69,52,33,49,66,72,74,107

pLDDT: mean 73.34, std 22.99, range [27.95, 96.38]

Secondary structure (DSSP, 8-state):
-----------------------TTHHHHHHHHHHHHHHHHHHHHHHHHHTT------GGGGGSS----------------------------HHHHHHHHHHHHHHHHHHHHHHHHHHHHHHHHHHTT-HHHHHHHHHHHHHHHHHHHHTTHHHHHHHHHHHHHHHTT-HHHHHHHHHHHHHHHHHHHHHHHHHHHHHHHHHHHHTT--HHHHHHHHHHHHHHHTTHHHHHHHHHHHHHHHHTT-HHHHHHHHHHHHHHHHHHHIIIIIIS--HHHHHHHHHHHHHHHHHHHHHHHHHHHHHHTT---S--HHHHHHHHHHHHHHHHHHHHHHHHHHHHHHHHHHT-HHHHHHHH-

Radius of gyration: 30.46 Å; Cα contacts (8 Å, |Δi|>4): 357; chains: 1; bounding box: 76×94×109 Å